Protein 1LKP (pdb70)

Sequence (190 aa):
KSLKGSRTEKNILTAFAGESQARNRYNYFGGQAKKDGFVQISDIFAETADQERREHAKRLFKFLEGGDLEIVAAFPAGIIADTHANLIASAAGEHHEYTEMYPSFARIAREEGYEEIARVFASIAVAEEFHEKRFLDFARNIKEGRVFLREQATKWRCRNCGYVHEGTGAPELCPACAHPKAHFELLGINW

GO terms:
  GO:0005506 iron ion binding (F, IDA)

Radius of gyration: 19.63 Å; Cα contacts (8 Å, |Δi|>4): 259; chains: 1; bounding box: 45×52×40 Å

Solvent-accessible surface area: 10632 Å² total; per-residue (Å²): 181,63,6,117,75,16,133,0,9,76,19,0,36,22,0,50,21,14,2,44,62,2,92,76,49,4,62,113,6,4,34,39,0,126,170,56,23,35,16,48,2,6,51,28,0,38,76,0,0,57,69,2,95,83,22,7,117,108,0,115,151,40,43,85,50,78,160,57,142,50,142,44,101,75,77,105,46,131,98,33,80,2,54,35,2,0,78,58,5,2,61,27,1,84,102,22,39,47,98,32,0,53,53,23,2,149,35,0,102,128,43,42,19,97,104,12,2,154,11,0,47,64,12,12,108,35,0,91,112,5,18,107,36,1,77,38,28,2,135,33,38,166,107,49,78,26,32,94,61,121,136,77,50,103,0,78,0,84,73,60,33,79,63,45,125,17,65,14,11,26,124,108,3,90,70,32,72,69,69,64,16,34,3,16,66,51,47,118,134,240

Foldseek 3Di:
DDCPPAVLLQLLVVLLVQLLVLLVLLQLLLVLCVVVLANVSSVLSNVVSVVSVVLNVVSVVVDDDDDDDHDDDDDPDDHDHNLVSLVVLLVSLCCQLPPRLQVSLVSCVVVPNNVVSVSSNVVNVVSNVSSVVSVVVSVCVVVVNFFFADFWAWKAQQVPGDIDTGRGQDQADPPPRHGSSRIGGDDDDD

Organism: Nitratidesulfovibrio vulgaris (strain ATCC 29579 / DSM 644 / CCUG 34227 / NCIMB 8303 / VKM B-1760 / Hildenborough) (NCBI:txid882)

B-factor: mean 17.53, std 9.2, range [5.59, 54.6]

Structure (mmCIF, N/CA/C/O backbone):
data_1LKP
#
_entry.id   1LKP
#
_cell.length_a   48.344
_cell.length_b   80.092
_cell.length_c   100.168
_cell.angle_alpha   90.00
_cell.angle_beta   90.00
_cell.angle_gamma   90.00
#
_symmetry.space_group_name_H-M   'I 2 2 2'
#
loop_
_entity.id
_entity.type
_entity.pdbx_description
1 polymer Rubrerythrin
2 non-polymer 'AZIDE ION'
3 non-polymer 'FE (II) ION'
4 water water
#
loop_
_atom_site.group_PDB
_atom_site.id
_atom_site.type_symbol
_atom_site.label_atom_id
_atom_site.label_alt_id
_atom_site.label_comp_id
_atom_site.label_asym_id
_atom_site.label_entity_id
_atom_site.label_seq_id
_atom_site.pdbx_PDB_ins_code
_atom_site.Cartn_x
_atom_site.Cartn_y
_atom_site.Cartn_z
_atom_site.occupancy
_atom_site.B_iso_or_equiv
_atom_site.auth_seq_id
_atom_site.auth_comp_id
_atom_site.auth_asym_id
_atom_site.auth_atom_id
_atom_site.pdbx_PDB_model_num
ATOM 1 N N . LYS A 1 2 ? -0.482 28.273 56.477 1.00 35.05 2 LYS A N 1
ATOM 2 C CA . LYS A 1 2 ? -0.532 29.344 55.441 1.00 34.46 2 LYS A CA 1
ATOM 3 C C . LYS A 1 2 ? 0.704 29.311 54.548 1.00 32.83 2 LYS A C 1
ATOM 4 O O . LYS A 1 2 ? 1.658 28.582 54.815 1.00 33.72 2 LYS A O 1
ATOM 10 N N . SER A 1 3 ? 0.677 30.112 53.487 1.00 31.75 3 SER A N 1
ATOM 11 C CA . SER A 1 3 ? 1.779 30.180 52.535 1.00 30.88 3 SER A CA 1
ATOM 12 C C . SER A 1 3 ? 3.078 30.704 53.141 1.00 29.30 3 SER A C 1
ATOM 13 O O . SER A 1 3 ? 3.066 31.599 53.984 1.00 29.14 3 SER A O 1
ATOM 16 N N . LEU A 1 4 ? 4.196 30.141 52.692 1.00 29.16 4 LEU A N 1
ATOM 17 C CA . LEU A 1 4 ? 5.521 30.539 53.161 1.00 28.62 4 LEU A CA 1
ATOM 18 C C . LEU A 1 4 ? 6.093 31.658 52.300 1.00 29.33 4 LEU A C 1
ATOM 19 O O . LEU A 1 4 ? 7.030 32.343 52.704 1.00 27.89 4 LEU A O 1
ATOM 24 N N . LYS A 1 5 ? 5.525 31.829 51.110 1.00 30.31 5 LYS A N 1
ATOM 25 C CA . LYS A 1 5 ? 5.972 32.841 50.156 1.00 31.98 5 LYS A CA 1
ATOM 26 C C . LYS A 1 5 ? 6.387 34.179 50.764 1.00 31.29 5 LYS A C 1
ATOM 27 O O . LYS A 1 5 ? 5.594 34.846 51.429 1.00 31.82 5 LYS A O 1
ATOM 33 N N . GLY A 1 6 ? 7.639 34.562 50.522 1.00 30.24 6 GLY A N 1
ATOM 34 C CA . GLY A 1 6 ? 8.154 35.830 51.011 1.00 27.87 6 GLY A CA 1
ATOM 35 C C . GLY A 1 6 ? 8.448 35.968 52.494 1.00 26.27 6 GLY A C 1
ATOM 36 O O . GLY A 1 6 ? 8.866 37.037 52.940 1.00 26.30 6 GLY A O 1
ATOM 37 N N . SER A 1 7 ? 8.245 34.906 53.264 1.00 24.72 7 SER A N 1
ATOM 38 C CA . SER A 1 7 ? 8.497 34.965 54.700 1.00 22.96 7 SER A CA 1
ATOM 39 C C . SER A 1 7 ? 9.971 34.731 55.006 1.00 21.91 7 SER A C 1
ATOM 40 O O . SER A 1 7 ? 10.724 34.261 54.153 1.00 21.40 7 SER A O 1
ATOM 43 N N . ARG A 1 8 ? 10.382 35.073 56.223 1.00 20.25 8 ARG A N 1
ATOM 44 C CA . ARG A 1 8 ? 11.764 34.862 56.630 1.00 19.38 8 ARG A CA 1
ATOM 45 C C . ARG A 1 8 ? 11.967 33.364 56.824 1.00 18.11 8 ARG A C 1
ATOM 46 O O . ARG A 1 8 ? 13.041 32.826 56.556 1.00 18.49 8 ARG A O 1
ATOM 54 N N . THR A 1 9 ? 10.915 32.694 57.279 1.00 16.93 9 THR A N 1
ATOM 55 C CA . THR A 1 9 ? 10.967 31.256 57.510 1.00 16.74 9 THR A CA 1
ATOM 56 C C . THR A 1 9 ? 11.270 30.490 56.227 1.00 17.17 9 THR A C 1
ATOM 57 O O . THR A 1 9 ? 12.021 29.515 56.247 1.00 15.81 9 THR A O 1
ATOM 61 N N . GLU A 1 10 ? 10.691 30.923 55.111 1.00 17.88 10 GLU A N 1
ATOM 62 C CA . GLU A 1 10 ? 10.946 30.257 53.837 1.00 18.54 10 GLU A CA 1
ATOM 63 C C . GLU A 1 10 ? 12.450 30.302 53.564 1.00 18.06 10 GLU A C 1
ATOM 64 O O . GLU A 1 10 ? 13.059 29.300 53.187 1.00 17.29 10 GLU A O 1
ATOM 70 N N . LYS A 1 11 ? 13.039 31.4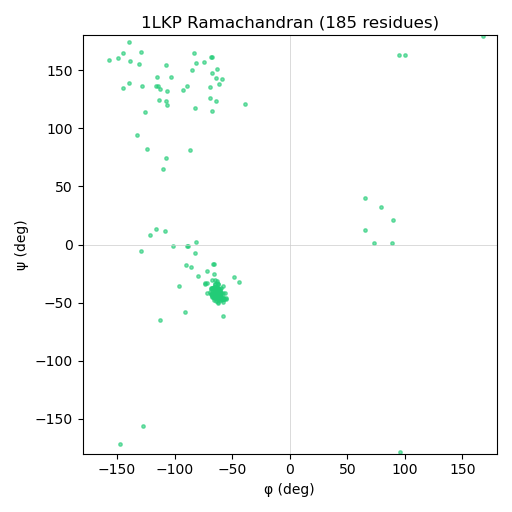76 53.765 1.00 17.49 11 LYS A N 1
ATOM 71 C CA . LYS A 1 11 ? 14.469 31.670 53.562 1.00 20.71 11 LYS A CA 1
ATOM 72 C C . LYS A 1 11 ? 15.265 30.786 54.513 1.00 16.64 11 LYS A C 1
ATOM 73 O O . LYS A 1 11 ? 16.263 30.176 54.122 1.00 17.00 11 LYS A O 1
ATOM 79 N N . ASN A 1 12 ? 14.823 30.720 55.765 1.00 14.52 12 ASN A N 1
ATOM 80 C CA . ASN A 1 12 ? 15.517 29.916 56.762 1.00 13.74 12 ASN A CA 1
ATOM 81 C C . ASN A 1 12 ? 15.457 28.430 56.441 1.00 14.62 12 ASN A C 1
ATOM 82 O O . ASN A 1 12 ? 16.425 27.702 56.663 1.00 13.41 12 ASN A O 1
ATOM 87 N N . ILE A 1 13 ? 14.323 27.974 55.918 1.00 12.55 13 ILE A N 1
ATOM 88 C CA . ILE A 1 13 ? 14.193 26.569 55.553 1.00 12.90 13 ILE A CA 1
ATOM 89 C C . ILE A 1 13 ? 15.205 26.228 54.454 1.00 13.22 13 ILE A C 1
ATOM 90 O O . ILE A 1 13 ? 15.892 25.211 54.530 1.00 13.13 13 ILE A O 1
ATOM 95 N N . LEU A 1 14 ? 15.305 27.080 53.437 1.00 13.25 14 LEU A N 1
ATOM 96 C CA . LEU A 1 14 ? 16.250 26.825 52.352 1.00 14.13 14 LEU A CA 1
ATOM 97 C C . LEU A 1 14 ? 17.683 26.898 52.875 1.00 13.50 14 LEU A C 1
ATOM 98 O O . LEU A 1 14 ? 18.545 26.124 52.456 1.00 13.62 14 LEU A O 1
ATOM 103 N N . THR A 1 15 ? 17.935 27.818 53.800 1.00 12.85 15 THR A N 1
ATOM 104 C CA . THR A 1 15 ? 19.265 27.955 54.380 1.00 12.88 15 THR A CA 1
ATOM 105 C C . THR A 1 15 ? 19.614 26.676 55.141 1.00 11.70 15 THR A C 1
ATOM 106 O O . THR A 1 15 ? 20.730 26.162 55.027 1.00 12.58 15 THR A O 1
ATOM 110 N N . ALA A 1 16 ? 18.654 26.158 55.900 1.00 10.70 16 ALA A N 1
ATOM 111 C CA . ALA A 1 16 ? 18.866 24.929 56.662 1.00 11.33 16 ALA A CA 1
ATOM 112 C C . ALA A 1 16 ? 19.097 23.766 55.701 1.00 11.04 16 ALA A C 1
ATOM 113 O O . ALA A 1 16 ? 19.970 22.928 55.926 1.00 11.71 16 ALA A O 1
ATOM 115 N N . PHE A 1 17 ? 18.313 23.723 54.627 1.00 11.37 17 PHE A N 1
ATOM 116 C CA . PHE A 1 17 ? 18.445 22.663 53.632 1.00 10.79 17 PHE A CA 1
ATOM 117 C C . PHE A 1 17 ? 19.845 22.665 53.026 1.00 12.06 17 PHE A C 1
ATOM 118 O O . PHE A 1 17 ? 20.444 21.607 52.820 1.00 11.12 17 PHE A O 1
ATOM 126 N N . ALA A 1 18 ? 20.361 23.854 52.734 1.00 11.69 18 ALA A N 1
ATOM 127 C CA . ALA A 1 18 ? 21.693 23.978 52.153 1.00 11.89 18 ALA A CA 1
ATOM 128 C C . ALA A 1 18 ? 22.754 23.466 53.125 1.00 11.77 18 ALA A C 1
ATOM 129 O O . ALA A 1 18 ? 23.687 22.768 52.724 1.00 11.58 18 ALA A O 1
ATOM 131 N N . GLY A 1 19 ? 22.602 23.819 54.400 1.00 11.30 19 GLY A N 1
ATOM 132 C CA . GLY A 1 19 ? 23.547 23.384 55.413 1.00 10.88 19 GLY A CA 1
ATOM 133 C C . GLY A 1 19 ? 23.462 21.888 55.649 1.00 9.62 19 GLY A C 1
ATOM 134 O O . GLY A 1 19 ? 24.483 21.213 55.785 1.00 9.75 19 GLY A O 1
ATOM 135 N N . GLU A 1 20 ? 22.240 21.371 55.705 1.00 8.77 20 GLU A N 1
ATOM 136 C CA . GLU A 1 20 ? 22.019 19.943 55.911 1.00 8.87 20 GLU A CA 1
ATOM 137 C C . GLU A 1 20 ? 22.665 19.161 54.774 1.00 9.66 20 GLU A C 1
ATOM 138 O O . GLU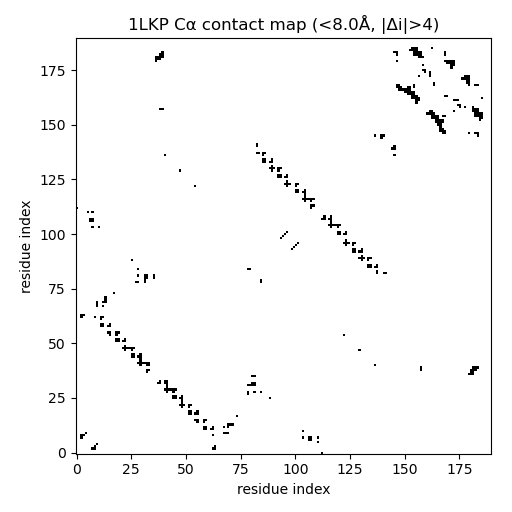 A 1 20 ? 23.306 18.132 54.999 1.00 9.31 20 GLU A O 1
ATOM 144 N N . SER A 1 21 ? 22.484 19.660 53.554 1.00 9.77 21 SER A N 1
ATOM 145 C CA . SER A 1 21 ? 23.022 19.013 52.361 1.00 8.79 21 SER A CA 1
ATOM 146 C C . SER A 1 21 ? 24.542 18.937 52.389 1.00 9.89 21 SER A C 1
ATOM 147 O O . SER A 1 21 ? 25.130 17.906 52.049 1.00 9.04 21 SER A O 1
ATOM 150 N N . GLN A 1 22 ? 25.182 20.029 52.790 1.00 9.74 22 GLN A N 1
ATOM 151 C CA . GLN A 1 22 ? 26.632 20.053 52.865 1.00 9.69 22 GLN A CA 1
ATOM 152 C C . GLN A 1 22 ? 27.130 19.142 53.986 1.00 9.99 22 GLN A C 1
ATOM 153 O O . GLN A 1 22 ? 28.147 18.466 53.836 1.00 9.00 22 GLN A O 1
ATOM 159 N N . ALA A 1 23 ? 26.406 19.116 55.100 1.00 9.13 23 ALA A N 1
ATOM 160 C CA . ALA A 1 23 ? 26.780 18.266 56.227 1.00 9.00 23 ALA A CA 1
ATOM 161 C C . ALA A 1 23 ? 26.765 16.799 55.803 1.00 9.80 23 ALA A C 1
ATOM 162 O O . ALA A 1 23 ? 27.633 16.022 56.201 1.00 9.85 23 ALA A O 1
ATOM 164 N N . ARG A 1 24 ? 25.779 16.419 54.995 1.00 8.32 24 ARG A N 1
ATOM 165 C CA . ARG A 1 24 ? 25.689 15.040 54.530 1.00 8.05 24 ARG A CA 1
ATOM 166 C C . ARG A 1 24 ? 26.968 14.650 53.786 1.00 9.26 24 ARG A C 1
ATOM 167 O O . ARG A 1 24 ? 27.563 13.606 54.059 1.00 8.95 24 ARG A O 1
ATOM 175 N N . ASN A 1 25 ? 27.393 15.495 52.850 1.00 8.53 25 ASN A N 1
ATOM 176 C CA . ASN A 1 25 ? 28.607 15.220 52.084 1.00 9.50 25 ASN A CA 1
ATOM 177 C C . ASN A 1 25 ? 29.832 15.164 52.994 1.00 9.11 25 ASN A C 1
ATOM 178 O O . ASN A 1 25 ? 30.604 14.206 52.940 1.00 9.63 25 ASN A O 1
ATOM 183 N N . ARG A 1 26 ? 30.007 16.178 53.837 1.00 9.65 26 ARG A N 1
ATOM 184 C CA . ARG A 1 26 ? 31.161 16.206 54.730 1.00 9.18 26 ARG A CA 1
ATOM 185 C C . ARG A 1 26 ? 31.248 14.947 55.582 1.00 9.39 26 ARG A C 1
ATOM 186 O O . ARG A 1 26 ? 32.315 14.343 55.703 1.00 9.05 26 ARG A O 1
ATOM 194 N N . TYR A 1 27 ? 30.126 14.540 56.167 1.00 7.93 27 TYR A N 1
ATOM 195 C CA . TYR A 1 27 ? 30.133 13.358 57.017 1.00 8.46 27 TYR A CA 1
ATOM 196 C C . TYR A 1 27 ? 30.462 12.081 56.253 1.00 9.62 27 TYR A C 1
ATOM 197 O O . TYR A 1 27 ? 31.105 11.182 56.795 1.00 10.37 27 TYR A O 1
ATOM 206 N N . ASN A 1 28 ? 30.033 11.985 54.998 1.00 9.22 28 ASN A N 1
ATOM 207 C CA . ASN A 1 28 ? 30.360 10.793 54.228 1.00 8.51 28 ASN A CA 1
ATOM 208 C C . ASN A 1 28 ? 31.868 10.780 53.957 1.00 9.87 28 ASN A C 1
ATOM 209 O O . ASN A 1 28 ? 32.501 9.723 54.000 1.00 8.88 28 ASN A O 1
ATOM 214 N N . TYR A 1 29 ? 32.452 11.951 53.701 1.00 10.83 29 TYR A N 1
ATOM 215 C CA . TYR A 1 29 ? 33.891 12.014 53.445 1.00 10.30 29 TYR A CA 1
ATOM 216 C C . TYR A 1 29 ? 34.654 11.656 54.717 1.00 11.51 29 TYR A C 1
ATOM 217 O O . TYR A 1 29 ? 35.640 10.917 54.669 1.00 11.12 29 TYR A O 1
ATOM 226 N N . PHE A 1 30 ? 34.202 12.190 55.850 1.00 9.34 30 PHE A N 1
ATOM 227 C CA . PHE A 1 30 ? 34.853 11.906 57.126 1.00 9.11 30 PHE A CA 1
ATOM 228 C C . PHE A 1 30 ? 34.729 10.422 57.433 1.00 9.15 30 PHE A C 1
ATOM 229 O O . PHE A 1 30 ? 35.615 9.830 58.047 1.00 10.51 30 PHE A O 1
ATOM 237 N N . GLY A 1 31 ? 33.620 9.826 57.000 1.00 9.19 31 GLY A N 1
ATOM 238 C CA . GLY A 1 31 ? 33.415 8.406 57.218 1.00 9.66 31 GLY A CA 1
ATOM 239 C C . GLY A 1 31 ? 34.476 7.621 56.467 1.00 10.13 31 GLY A C 1
ATOM 240 O O . GLY A 1 31 ? 35.050 6.664 56.991 1.00 9.55 31 GLY A O 1
ATOM 241 N N . GLY A 1 32 ? 34.740 8.026 55.231 1.00 10.40 32 GLY A N 1
ATOM 242 C CA . GLY A 1 32 ? 35.751 7.341 54.446 1.00 11.33 32 GLY A CA 1
ATOM 243 C C . GLY A 1 32 ? 37.119 7.493 55.085 1.00 11.38 32 GLY A C 1
ATOM 244 O O . GLY A 1 32 ? 37.924 6.558 55.098 1.00 11.93 32 GLY A O 1
ATOM 245 N N . GLN A 1 33 ? 37.385 8.678 55.625 1.00 10.90 33 GLN A N 1
ATOM 246 C CA . GLN A 1 33 ? 38.667 8.939 56.270 1.00 10.93 33 GLN A CA 1
ATOM 247 C C . GLN A 1 33 ? 38.804 8.108 57.543 1.00 11.40 33 GLN A C 1
ATOM 248 O O . GLN A 1 33 ? 39.889 7.625 57.863 1.00 11.47 33 GLN A O 1
ATOM 254 N N . ALA A 1 34 ? 37.702 7.944 58.267 1.00 9.47 34 ALA A N 1
ATOM 255 C CA . ALA A 1 34 ? 37.717 7.158 59.497 1.00 10.02 34 ALA A CA 1
ATOM 256 C C . ALA A 1 34 ? 38.080 5.709 59.173 1.00 11.98 34 ALA A C 1
ATOM 257 O O . ALA A 1 34 ? 38.787 5.047 59.935 1.00 11.70 34 ALA A O 1
ATOM 259 N N . LYS A 1 35 ? 37.591 5.217 58.040 1.00 12.41 35 LYS A N 1
ATOM 260 C CA . LYS A 1 35 ? 37.889 3.849 57.633 1.00 14.74 35 LYS A CA 1
ATOM 261 C C . LYS A 1 35 ? 39.387 3.741 57.351 1.00 14.97 35 LYS A C 1
ATOM 262 O O . LYS A 1 35 ? 40.037 2.771 57.746 1.00 14.77 35 LYS A O 1
ATOM 268 N N . LYS A 1 36 ? 39.937 4.750 56.685 1.00 14.46 36 LYS A N 1
ATOM 269 C CA . LYS A 1 36 ? 41.362 4.756 56.377 1.00 16.41 36 LYS A CA 1
ATOM 270 C C . LYS A 1 36 ? 42.192 4.823 57.658 1.00 16.64 36 LYS A C 1
ATOM 271 O O . LYS A 1 36 ? 43.283 4.250 57.727 1.00 17.82 36 LYS A O 1
ATOM 277 N N . ASP A 1 37 ? 41.676 5.524 58.669 1.00 14.32 37 ASP A N 1
ATOM 278 C CA . ASP A 1 37 ? 42.384 5.658 59.942 1.00 14.12 37 ASP A CA 1
ATOM 279 C C . ASP A 1 37 ? 42.205 4.450 60.861 1.00 12.78 37 ASP A C 1
ATOM 280 O O . ASP A 1 37 ? 42.703 4.442 61.990 1.00 14.58 37 ASP A O 1
ATOM 285 N N . GLY A 1 38 ? 41.485 3.437 60.388 1.00 11.57 38 GLY A N 1
ATOM 286 C CA . GLY A 1 38 ? 41.290 2.237 61.188 1.00 11.29 38 GLY A CA 1
ATOM 287 C C . GLY A 1 38 ? 40.238 2.305 62.282 1.00 10.72 38 GLY A C 1
ATOM 288 O O . GLY A 1 38 ? 40.375 1.655 63.319 1.00 12.29 38 GLY A O 1
ATOM 289 N N . PHE A 1 39 ? 39.187 3.084 62.055 1.00 9.92 39 PHE A N 1
ATOM 290 C CA . PHE A 1 39 ? 38.102 3.227 63.025 1.00 9.54 39 PHE A CA 1
ATOM 291 C C . PHE A 1 39 ? 36.782 2.870 62.340 1.00 10.79 39 PHE A C 1
ATOM 292 O O . PHE A 1 39 ? 36.047 3.757 61.907 1.00 10.14 39 PHE A O 1
ATOM 300 N N . VAL A 1 40 ? 36.470 1.579 62.256 1.00 10.39 40 VAL A N 1
ATOM 301 C CA . VAL A 1 40 ? 35.247 1.149 61.582 1.00 10.13 40 VAL A CA 1
ATOM 302 C C . VAL A 1 40 ? 33.950 1.599 62.251 1.00 9.90 40 VAL A C 1
ATOM 303 O O . VAL A 1 40 ? 33.043 2.084 61.569 1.00 9.91 40 VAL A O 1
ATOM 307 N N . GLN A 1 41 ? 33.842 1.449 63.569 1.00 8.93 41 GLN A N 1
ATOM 308 C CA . GLN A 1 41 ? 32.615 1.878 64.236 1.00 9.80 41 GLN A CA 1
ATOM 309 C C . GLN A 1 41 ? 32.381 3.359 63.974 1.00 9.76 41 GLN A C 1
ATOM 310 O O . GLN A 1 41 ? 31.267 3.774 63.653 1.00 9.34 41 GLN A O 1
ATOM 316 N N . ILE A 1 42 ? 33.439 4.153 64.111 1.00 9.66 42 ILE A N 1
ATOM 317 C CA . ILE A 1 42 ? 33.339 5.589 63.889 1.00 9.92 42 ILE A CA 1
ATOM 318 C C . ILE A 1 42 ? 32.989 5.884 62.433 1.00 10.41 42 ILE A C 1
ATOM 319 O O . ILE A 1 42 ? 32.212 6.794 62.148 1.00 10.38 42 ILE A O 1
ATOM 324 N N . SER A 1 43 ? 33.551 5.108 61.511 1.00 10.41 43 SER A N 1
ATOM 325 C CA . SER A 1 43 ? 33.257 5.297 60.092 1.00 10.84 43 SER A CA 1
ATOM 326 C C . SER A 1 43 ? 31.767 5.071 59.836 1.00 9.70 43 SER A C 1
ATOM 327 O O . SER A 1 43 ? 31.119 5.849 59.132 1.00 9.80 43 SER A O 1
ATOM 330 N N . ASP A 1 44 ? 31.222 4.002 60.405 1.00 10.19 44 ASP A N 1
ATOM 331 C CA . ASP A 1 44 ? 29.811 3.705 60.209 1.00 10.06 44 ASP A CA 1
ATOM 332 C C . ASP A 1 44 ? 28.926 4.750 60.881 1.00 10.93 44 ASP A C 1
ATOM 333 O O . ASP A 1 44 ? 27.820 5.025 60.410 1.00 10.06 44 ASP A O 1
ATOM 338 N N . ILE A 1 45 ? 29.414 5.338 61.973 1.00 9.54 45 ILE A N 1
ATOM 339 C CA . ILE A 1 45 ? 28.662 6.378 62.674 1.00 11.22 45 ILE A CA 1
ATOM 340 C C . ILE A 1 45 ? 28.580 7.625 61.793 1.00 9.99 45 ILE A C 1
ATOM 341 O O . ILE A 1 45 ? 27.528 8.260 61.704 1.00 9.60 45 ILE A O 1
ATOM 346 N N . PHE A 1 46 ? 29.686 7.976 61.138 1.00 9.60 46 PHE A N 1
ATOM 347 C CA . PHE A 1 46 ? 29.687 9.137 60.252 1.00 7.65 46 PHE A CA 1
ATOM 348 C C . PHE A 1 46 ? 28.702 8.905 59.120 1.00 9.59 46 PHE A C 1
ATOM 349 O O . PHE A 1 46 ? 27.949 9.808 58.747 1.00 10.47 46 PHE A O 1
ATOM 357 N N . ALA A 1 47 ? 28.721 7.693 58.567 1.00 8.00 47 ALA A N 1
ATOM 358 C CA . ALA A 1 47 ? 27.829 7.344 57.469 1.00 8.29 47 ALA A CA 1
ATOM 359 C C . ALA A 1 47 ? 26.373 7.407 57.909 1.00 9.12 47 ALA A C 1
ATOM 360 O O . ALA A 1 47 ? 25.527 7.934 57.184 1.00 8.84 47 ALA A O 1
ATOM 362 N N . GLU A 1 48 ? 26.076 6.881 59.095 1.00 8.36 48 GLU A N 1
ATOM 363 C CA . GLU A 1 48 ? 24.705 6.908 59.587 1.00 9.44 48 GLU A CA 1
ATOM 364 C C . GLU A 1 48 ? 24.275 8.347 59.825 1.00 8.62 48 GLU A C 1
ATOM 365 O O . GLU A 1 48 ? 23.154 8.729 59.500 1.00 8.58 48 GLU A O 1
ATOM 371 N N . THR A 1 49 ? 25.166 9.148 60.397 1.00 8.09 49 THR A N 1
ATOM 372 C CA . THR A 1 49 ? 24.833 10.539 60.661 1.00 8.48 49 THR A CA 1
ATOM 373 C C . THR A 1 49 ? 24.530 11.249 59.345 1.00 8.71 49 THR A C 1
ATOM 374 O O . THR A 1 49 ? 23.593 12.038 59.265 1.00 8.73 49 THR A O 1
ATOM 378 N N . ALA A 1 50 ? 25.315 10.951 58.312 1.00 7.74 50 ALA A N 1
ATOM 379 C CA . ALA A 1 50 ? 25.113 11.553 56.996 1.00 8.45 50 ALA A CA 1
ATOM 380 C C . ALA A 1 50 ? 23.710 11.206 56.495 1.00 7.44 50 ALA A C 1
ATOM 381 O O . ALA A 1 50 ? 22.990 12.066 55.991 1.00 6.80 50 ALA A O 1
ATOM 383 N N . ASP A 1 51 ? 23.324 9.942 56.641 1.00 8.46 51 ASP A N 1
ATOM 384 C CA . ASP A 1 51 ? 22.002 9.506 56.207 1.00 8.46 51 ASP A CA 1
ATOM 385 C C . ASP A 1 51 ? 20.901 10.224 56.975 1.00 8.74 51 ASP A C 1
ATOM 386 O O . ASP A 1 51 ? 19.837 10.504 56.428 1.00 10.47 51 ASP A O 1
ATOM 391 N N . GLN A 1 52 ? 21.150 10.519 58.246 1.00 8.33 52 GLN A N 1
ATOM 392 C CA . GLN A 1 52 ? 20.144 11.202 59.040 1.00 8.69 52 GLN A CA 1
ATOM 393 C C . GLN A 1 52 ? 20.050 12.668 58.631 1.00 9.69 52 GLN A C 1
ATOM 394 O O . GLN A 1 52 ? 18.961 13.239 58.652 1.00 9.08 52 GLN A O 1
ATOM 400 N N . GLU A 1 53 ? 21.173 13.272 58.233 1.00 9.34 53 GLU A N 1
ATOM 401 C CA . GLU A 1 53 ? 21.135 14.666 57.780 1.00 9.24 53 GLU A CA 1
ATOM 402 C C . GLU A 1 53 ? 20.336 14.685 56.473 1.00 7.90 53 GLU A C 1
ATOM 403 O O . GLU A 1 53 ? 19.647 15.657 56.171 1.00 8.29 53 GLU A O 1
ATOM 409 N N A ARG A 1 54 ? 20.434 13.609 55.696 0.60 8.14 54 ARG A N 1
ATOM 410 N N B ARG A 1 54 ? 20.435 13.602 55.704 0.40 8.37 54 ARG A N 1
ATOM 411 C CA A ARG A 1 54 ? 19.694 13.520 54.443 0.60 8.31 54 ARG A CA 1
ATOM 412 C CA B ARG A 1 54 ? 19.702 13.485 54.447 0.40 8.50 54 ARG A CA 1
ATOM 413 C C A ARG A 1 54 ? 18.206 13.598 54.765 0.60 8.89 54 ARG A C 1
ATOM 414 C C B ARG A 1 54 ? 18.209 13.558 54.746 0.40 8.81 54 ARG A C 1
ATOM 415 O O A ARG A 1 54 ? 17.432 14.215 54.034 0.60 8.28 54 ARG A O 1
ATOM 416 O O B ARG A 1 54 ? 17.436 14.133 53.980 0.40 8.08 54 ARG A O 1
ATOM 431 N N . GLU A 1 55 ? 17.815 12.975 55.873 1.00 8.99 55 GLU A N 1
ATOM 432 C CA . GLU A 1 55 ? 16.416 12.965 56.286 1.00 8.74 55 GLU A CA 1
ATOM 433 C C . GLU A 1 55 ? 15.956 14.307 56.863 1.00 8.62 55 GLU A C 1
ATOM 434 O O . GLU A 1 55 ? 14.801 14.687 56.695 1.00 9.61 55 GLU A O 1
ATOM 440 N N . HIS A 1 56 ? 16.843 15.023 57.548 1.00 8.40 56 HIS A N 1
ATOM 441 C CA . HIS A 1 56 ? 16.473 16.343 58.064 1.00 7.83 56 HIS A CA 1
ATOM 442 C C . HIS A 1 56 ? 16.213 17.214 56.833 1.00 8.19 56 HIS A C 1
ATOM 443 O O . HIS A 1 56 ? 15.231 17.952 56.767 1.00 9.02 56 HIS A O 1
ATOM 450 N N . ALA A 1 57 ? 17.119 17.119 55.862 1.00 8.16 57 ALA A N 1
ATOM 451 C CA . ALA A 1 57 ? 17.016 17.895 54.635 1.00 8.73 57 ALA A CA 1
ATOM 452 C C . ALA A 1 57 ? 15.737 17.579 53.874 1.00 8.67 57 ALA A C 1
ATOM 453 O O . ALA A 1 57 ? 15.090 18.477 53.344 1.00 10.15 57 ALA A O 1
ATOM 455 N N . LYS A 1 58 ? 15.367 16.303 53.822 1.00 9.41 58 LYS A N 1
ATOM 456 C CA . LYS A 1 58 ? 14.158 15.909 53.105 1.00 9.90 58 LYS A CA 1
ATOM 457 C C . LYS A 1 58 ? 12.909 16.520 53.730 1.00 10.30 58 LYS A C 1
ATOM 458 O O . LYS A 1 58 ? 12.026 16.997 53.016 1.00 10.24 58 LYS A O 1
ATOM 464 N N . ARG A 1 59 ? 12.835 16.497 55.058 1.00 10.18 59 ARG A N 1
ATOM 465 C CA . ARG A 1 59 ? 11.686 17.062 55.759 1.00 10.28 59 ARG A CA 1
ATOM 466 C C . ARG A 1 59 ? 11.586 18.549 55.440 1.00 11.04 59 ARG A C 1
ATOM 467 O O . ARG A 1 59 ? 10.507 19.061 55.152 1.00 11.40 59 ARG A O 1
ATOM 475 N N . LEU A 1 60 ? 12.723 19.237 55.487 1.00 10.55 60 LEU A N 1
ATOM 476 C CA . LEU A 1 60 ? 12.762 20.666 55.205 1.00 11.01 60 LEU A CA 1
ATOM 477 C C . LEU A 1 60 ? 12.398 20.948 53.756 1.00 12.35 60 LEU A C 1
ATOM 478 O O . LEU A 1 60 ? 11.600 21.840 53.464 1.00 12.93 60 LEU A O 1
ATOM 483 N N . PHE A 1 61 ? 12.983 20.175 52.850 1.00 12.14 61 PHE A N 1
ATOM 484 C CA . PHE A 1 61 ? 12.743 20.339 51.424 1.00 12.76 61 PHE A CA 1
ATOM 485 C C . PHE A 1 61 ? 11.256 20.244 51.086 1.00 14.07 61 PHE A C 1
ATOM 486 O O . PHE A 1 61 ? 10.747 21.020 50.278 1.00 13.45 61 PHE A O 1
ATOM 494 N N . LYS A 1 62 ? 10.565 19.301 51.718 1.00 13.73 62 LYS A N 1
ATOM 495 C CA . LYS A 1 62 ? 9.146 19.092 51.461 1.00 14.29 62 LYS A CA 1
ATOM 496 C C . LYS A 1 62 ? 8.221 20.240 51.869 1.00 16.28 62 LYS A C 1
ATOM 497 O O . LYS A 1 62 ? 7.079 20.302 51.411 1.00 16.75 62 LYS A O 1
ATOM 503 N N . PHE A 1 63 ? 8.705 21.148 52.714 1.00 15.57 63 PHE A N 1
ATOM 504 C CA . PHE A 1 63 ? 7.897 22.294 53.135 1.00 17.36 63 PHE A CA 1
ATOM 505 C C . PHE A 1 63 ? 7.887 23.385 52.070 1.00 18.12 63 PHE A C 1
ATOM 506 O O . PHE A 1 63 ? 6.937 24.163 51.974 1.00 18.16 63 PHE A O 1
ATOM 514 N N . LEU A 1 64 ? 8.947 23.441 51.272 1.00 18.12 64 LEU A N 1
ATOM 515 C CA . LEU A 1 64 ? 9.069 24.462 50.238 1.00 19.82 64 LEU A CA 1
ATOM 516 C C . LEU A 1 64 ? 7.989 24.381 49.166 1.00 22.02 64 LEU A C 1
ATOM 517 O O . LEU A 1 64 ? 7.473 23.305 48.863 1.00 21.02 64 LEU A O 1
ATOM 522 N N . GLU A 1 65 ? 7.662 25.533 48.586 1.00 23.79 65 GLU A N 1
ATOM 523 C CA . GLU A 1 65 ? 6.599 25.613 47.594 1.00 27.74 65 GLU A CA 1
ATOM 524 C C . GLU A 1 65 ? 7.029 25.840 46.147 1.00 28.69 65 GLU A C 1
ATOM 525 O O . GLU A 1 65 ? 6.192 26.130 45.292 1.00 29.63 65 GLU A O 1
ATOM 531 N N . GLY A 1 66 ? 8.323 25.717 45.868 1.00 29.03 66 GLY A N 1
ATOM 532 C CA . GLY A 1 66 ? 8.795 25.894 44.505 1.00 31.02 66 GLY A CA 1
ATOM 533 C C . GLY A 1 66 ? 9.412 27.240 44.179 1.00 32.02 66 GLY A C 1
ATOM 534 O O . GLY A 1 66 ? 9.226 28.217 44.905 1.00 32.79 66 GLY A O 1
ATOM 535 N N . GLY A 1 67 ? 10.149 27.282 43.073 1.00 32.49 67 GLY A N 1
ATOM 536 C CA . GLY A 1 67 ? 10.797 28.509 42.646 1.00 33.10 67 GLY A CA 1
ATOM 537 C C . GLY A 1 67 ? 12.234 28.599 43.123 1.00 33.42 67 GLY A C 1
ATOM 538 O O . GLY A 1 67 ? 12.642 27.865 44.024 1.00 33.02 67 GLY A O 1
ATOM 539 N N . ASP A 1 68 ? 13.010 29.489 42.511 1.00 33.41 68 ASP A N 1
ATOM 540 C CA . ASP A 1 68 ? 14.402 29.677 42.901 1.00 34.24 68 ASP A CA 1
ATOM 541 C C . ASP A 1 68 ? 14.480 30.790 43.933 1.00 33.29 68 ASP A C 1
ATOM 542 O O . ASP A 1 68 ? 13.885 31.854 43.759 1.00 34.18 68 ASP A O 1
ATOM 547 N N . LEU A 1 69 ? 15.217 30.539 45.009 1.00 31.12 69 LEU A N 1
ATOM 548 C CA . LEU A 1 69 ? 15.342 31.514 46.081 1.00 30.79 69 LEU A CA 1
ATOM 549 C C . LEU A 1 69 ? 16.801 31.782 46.438 1.00 29.74 69 LEU A C 1
ATOM 550 O O . LEU A 1 69 ? 17.606 30.856 46.546 1.00 28.94 69 LEU A O 1
ATOM 555 N N . GLU A 1 70 ? 17.134 33.055 46.620 1.00 29.13 70 GLU A N 1
ATOM 556 C CA . GLU A 1 70 ? 18.494 33.439 46.968 1.00 29.58 70 GLU A CA 1
ATOM 557 C C . GLU A 1 70 ? 18.679 33.452 48.478 1.00 29.39 70 GLU A C 1
ATOM 558 O O . GLU A 1 70 ? 17.823 33.945 49.215 1.00 29.73 70 GLU A O 1
ATOM 564 N N . ILE A 1 71 ? 19.799 32.904 48.935 1.00 28.91 71 ILE A N 1
ATOM 565 C CA . ILE A 1 71 ? 20.100 32.879 50.357 1.00 29.36 71 ILE A CA 1
ATOM 566 C C . ILE A 1 71 ? 21.516 33.387 50.591 1.00 29.74 71 ILE A C 1
ATOM 567 O O . ILE A 1 71 ? 22.365 33.329 49.698 1.00 29.17 71 ILE A O 1
ATOM 572 N N . VAL A 1 72 ? 21.755 33.900 51.792 1.00 29.19 72 VAL A N 1
ATOM 573 C CA . VAL A 1 72 ? 23.067 34.406 52.172 1.00 30.47 72 VAL A CA 1
ATOM 574 C C . VAL A 1 72 ? 23.458 33.679 53.448 1.00 29.98 72 VAL A C 1
ATOM 575 O O . VAL A 1 72 ? 22.815 33.843 54.484 1.00 30.22 72 VAL A O 1
ATOM 579 N N . ALA A 1 73 ? 24.503 32.863 53.370 1.00 28.69 73 ALA A N 1
ATOM 580 C CA . ALA A 1 73 ? 24.945 32.113 54.536 1.00 27.87 73 ALA A CA 1
ATOM 581 C C . ALA A 1 73 ? 26.408 31.710 54.432 1.00 26.98 73 ALA A C 1
ATOM 582 O O . ALA A 1 73 ? 26.976 31.658 53.341 1.00 25.78 73 ALA A O 1
ATOM 584 N N . ALA A 1 74 ? 27.011 31.429 55.582 1.00 25.96 74 ALA A N 1
ATOM 585 C CA . ALA A 1 74 ? 28.406 31.016 55.641 1.00 24.25 74 ALA A CA 1
ATOM 586 C C . ALA A 1 74 ? 28.468 29.510 55.865 1.00 23.33 74 ALA A C 1
ATOM 587 O O . ALA A 1 74 ? 27.635 28.943 56.575 1.00 22.78 74 ALA A O 1
ATOM 589 N N . PHE A 1 75 ? 29.456 28.865 55.253 1.00 21.49 75 PHE A N 1
ATOM 590 C CA . PHE A 1 75 ? 29.621 27.422 55.381 1.00 21.70 75 PHE A CA 1
ATOM 591 C C . PHE A 1 75 ? 31.093 27.069 55.531 1.00 22.23 75 PHE A C 1
ATOM 592 O O . PHE A 1 75 ? 31.972 27.840 55.140 1.00 23.28 75 PHE A O 1
ATOM 600 N N . PRO A 1 76 ? 31.383 25.893 56.106 1.00 22.49 76 PRO A N 1
ATOM 601 C CA . PRO A 1 76 ? 32.772 25.467 56.288 1.00 22.82 76 PRO A CA 1
ATOM 602 C C . PRO A 1 76 ? 33.429 25.198 54.935 1.00 21.77 76 PRO A C 1
ATOM 603 O O . PRO A 1 76 ? 33.018 24.293 54.210 1.00 22.63 76 PRO A O 1
ATOM 607 N N . ALA A 1 77 ? 34.436 25.992 54.587 1.00 21.59 77 ALA A N 1
ATOM 608 C CA . ALA A 1 77 ? 35.140 25.802 53.323 1.00 20.69 77 ALA A CA 1
ATOM 609 C C . ALA A 1 77 ? 36.239 24.779 53.593 1.00 21.64 77 ALA A C 1
ATOM 610 O O . ALA A 1 77 ? 37.397 25.135 53.803 1.00 19.93 77 ALA A O 1
ATOM 612 N N . GLY A 1 78 ? 35.862 23.503 53.586 1.00 21.10 78 GLY A N 1
ATOM 613 C CA . GLY A 1 78 ? 36.815 22.447 53.879 1.00 20.39 78 GLY A CA 1
ATOM 614 C C . GLY A 1 78 ? 36.663 22.135 55.357 1.00 20.44 78 GLY A C 1
ATOM 615 O O . GLY A 1 78 ? 35.815 22.743 56.013 1.00 20.77 78 GLY A O 1
ATOM 616 N N . ILE A 1 79 ? 37.448 21.208 55.903 1.00 20.46 79 ILE A N 1
ATOM 617 C CA . ILE A 1 79 ? 38.459 20.452 55.171 1.00 19.74 79 ILE A CA 1
ATOM 618 C C . ILE A 1 79 ? 38.400 19.013 55.673 1.00 19.86 79 ILE A C 1
ATOM 619 O O . ILE A 1 79 ? 37.671 18.708 56.617 1.00 18.70 79 ILE A O 1
ATOM 624 N N . ILE A 1 80 ? 39.163 18.130 55.038 1.00 18.60 80 ILE A N 1
ATOM 625 C CA . ILE A 1 80 ? 39.227 16.739 55.464 1.00 17.88 80 ILE A CA 1
ATOM 626 C C . ILE A 1 80 ? 40.585 16.564 56.135 1.00 19.09 80 ILE A C 1
ATOM 627 O O . ILE A 1 80 ? 41.624 16.788 55.512 1.00 18.81 80 ILE A O 1
ATOM 632 N N . ALA A 1 81 ? 40.576 16.187 57.408 1.00 18.40 81 ALA A N 1
ATOM 633 C CA . ALA A 1 81 ? 41.814 15.986 58.153 1.00 18.04 81 ALA A CA 1
ATOM 634 C C . ALA A 1 81 ? 41.786 14.608 58.800 1.00 17.61 81 ALA A C 1
ATOM 635 O O . ALA A 1 81 ? 41.089 13.714 58.325 1.00 17.74 81 ALA A O 1
ATOM 637 N N . ASP A 1 82 ? 42.550 14.432 59.873 1.00 16.54 82 ASP A N 1
ATOM 638 C CA . ASP A 1 82 ? 42.570 13.158 60.585 1.00 16.01 82 ASP A CA 1
ATOM 639 C C . ASP A 1 82 ? 41.207 12.985 61.249 1.00 13.78 82 ASP A C 1
ATOM 640 O O . ASP A 1 82 ? 40.475 13.956 61.437 1.00 14.68 82 ASP A O 1
ATOM 645 N N . THR A 1 83 ? 40.872 11.754 61.616 1.00 12.49 83 THR A N 1
ATOM 646 C CA . THR A 1 83 ? 39.574 11.479 62.223 1.00 12.43 83 THR A CA 1
ATOM 647 C C . THR A 1 83 ? 39.281 12.254 63.505 1.00 13.02 83 THR A C 1
ATOM 648 O O . THR A 1 83 ? 38.167 12.741 63.686 1.00 12.33 83 THR A O 1
ATOM 652 N N . HIS A 1 84 ? 40.256 12.384 64.399 1.00 12.27 84 HIS A N 1
ATOM 653 C CA . HIS A 1 84 ? 39.999 13.141 65.619 1.00 13.13 84 HIS A CA 1
ATOM 654 C C . HIS A 1 84 ? 39.589 14.571 65.256 1.00 12.70 84 HIS A C 1
ATOM 655 O O . HIS A 1 84 ? 38.599 15.095 65.771 1.00 12.26 84 HIS A O 1
ATOM 662 N N . ALA A 1 85 ? 40.348 15.199 64.362 1.00 12.71 85 ALA A N 1
ATOM 663 C CA . ALA A 1 85 ? 40.048 16.563 63.941 1.00 12.32 85 ALA A CA 1
ATOM 664 C C . ALA A 1 85 ? 38.679 16.658 63.268 1.00 11.74 85 ALA A C 1
ATOM 665 O O . ALA A 1 85 ? 37.940 17.621 63.483 1.00 11.56 85 ALA A O 1
ATOM 667 N N . ASN A 1 86 ? 38.342 15.662 62.453 1.00 10.82 86 ASN A N 1
ATOM 668 C CA . ASN A 1 86 ? 37.057 15.668 61.762 1.00 10.99 86 ASN A CA 1
ATOM 669 C C . ASN A 1 86 ? 35.908 15.547 62.751 1.00 10.19 86 ASN A C 1
ATOM 670 O O . ASN A 1 86 ? 34.854 16.159 62.566 1.00 11.56 86 ASN A O 1
ATOM 675 N N . LEU A 1 87 ? 36.109 14.754 63.800 1.00 10.52 87 LEU A N 1
ATOM 676 C CA . LEU A 1 87 ? 35.083 14.582 64.821 1.00 9.89 87 LEU A CA 1
ATOM 677 C C . LEU A 1 87 ? 34.871 15.899 65.557 1.00 11.27 87 LEU A C 1
ATOM 678 O O . LEU A 1 87 ? 33.738 16.287 65.844 1.00 10.35 87 LEU A O 1
ATOM 683 N N . ILE A 1 88 ? 35.968 16.585 65.862 1.00 11.23 88 ILE A N 1
ATOM 684 C CA . ILE A 1 88 ? 35.889 17.865 66.552 1.00 12.02 88 ILE A CA 1
ATOM 685 C C . ILE A 1 88 ? 35.174 18.907 65.692 1.00 11.01 88 ILE A C 1
ATOM 686 O O . ILE A 1 88 ? 34.327 19.650 66.189 1.00 10.91 88 ILE A O 1
ATOM 691 N N . ALA A 1 89 ? 35.510 18.956 64.405 1.00 10.62 89 ALA A N 1
ATOM 692 C CA . ALA A 1 89 ? 34.891 19.921 63.498 1.00 10.73 89 ALA A CA 1
ATOM 693 C C . ALA A 1 89 ? 33.405 19.625 63.340 1.00 11.24 89 ALA A C 1
ATOM 694 O O . ALA A 1 89 ? 32.577 20.537 63.338 1.00 10.70 89 ALA A O 1
ATOM 696 N N . SER A 1 90 ? 33.071 18.344 63.214 1.00 11.36 90 SER A N 1
ATOM 697 C CA . SER A 1 90 ? 31.677 17.940 63.057 1.00 10.43 90 SER A CA 1
ATOM 698 C C . SER A 1 90 ? 30.877 18.318 64.295 1.00 10.60 90 SER A C 1
ATOM 699 O O . SER A 1 90 ? 29.765 18.839 64.190 1.00 10.48 90 SER A O 1
ATOM 702 N N . ALA A 1 91 ? 31.447 18.067 65.470 1.00 10.95 91 ALA A N 1
ATOM 703 C CA . ALA A 1 91 ? 30.775 18.404 66.719 1.00 10.93 91 ALA A CA 1
ATOM 704 C C . ALA A 1 91 ? 30.513 19.909 66.802 1.00 11.36 91 ALA A C 1
ATOM 705 O O . ALA A 1 91 ? 29.470 20.335 67.289 1.00 12.16 91 ALA A O 1
ATOM 707 N N . ALA A 1 92 ? 31.461 20.713 66.325 1.00 11.52 92 ALA A N 1
ATOM 708 C CA . ALA A 1 92 ? 31.299 22.162 66.356 1.00 10.80 92 ALA A CA 1
ATOM 709 C C . ALA A 1 92 ? 30.150 22.574 65.439 1.00 11.57 92 ALA A C 1
ATOM 710 O O . ALA A 1 92 ? 29.398 23.503 65.747 1.00 12.45 92 ALA A O 1
ATOM 712 N N . GLY A 1 93 ? 30.016 21.873 64.318 1.00 10.73 93 GLY A N 1
ATOM 713 C CA . GLY A 1 93 ? 28.951 22.164 63.376 1.00 11.35 93 GLY A CA 1
ATOM 714 C C . GLY A 1 93 ? 27.607 21.836 63.996 1.00 11.16 93 GLY A C 1
ATOM 715 O O . GLY A 1 93 ? 26.658 22.615 63.895 1.00 12.51 93 GLY A O 1
ATOM 716 N N . GLU A 1 94 ? 27.527 20.670 64.632 1.00 10.56 94 GLU A N 1
ATOM 717 C CA . GLU A 1 94 ? 26.304 20.247 65.298 1.00 10.83 94 GLU A CA 1
ATOM 718 C C . GLU A 1 94 ? 25.959 21.278 66.369 1.00 11.53 94 GLU A C 1
ATOM 719 O O . GLU A 1 94 ? 24.811 21.705 66.488 1.00 12.92 94 GLU A O 1
ATOM 725 N N . HIS A 1 95 ? 26.965 21.680 67.141 1.00 11.99 95 HIS A N 1
ATOM 726 C CA . HIS A 1 95 ? 26.773 22.643 68.222 1.00 13.39 95 HIS A CA 1
ATOM 727 C C . HIS A 1 95 ? 26.127 23.939 67.749 1.00 12.26 95 HIS A C 1
ATOM 728 O O . HIS A 1 95 ? 25.203 24.444 68.384 1.00 11.87 95 HIS A O 1
ATOM 735 N N . HIS A 1 96 ? 26.624 24.488 66.646 1.00 11.72 96 HIS A N 1
ATOM 736 C CA . HIS A 1 96 ? 26.064 25.728 66.125 1.00 12.81 96 HIS A CA 1
ATOM 737 C C . HIS A 1 96 ? 24.609 25.519 65.729 1.00 13.23 96 HIS A C 1
ATOM 738 O O . HIS A 1 96 ? 23.759 26.369 65.988 1.00 13.05 96 HIS A O 1
ATOM 745 N N . GLU A 1 97 ? 24.324 24.376 65.113 1.00 11.93 97 GLU A N 1
ATOM 746 C CA . GLU A 1 97 ? 22.967 24.066 64.685 1.00 13.04 97 GLU A CA 1
ATOM 747 C C . GLU A 1 97 ? 21.951 23.974 65.814 1.00 13.86 97 GLU A C 1
ATOM 748 O O . GLU A 1 97 ? 20.876 24.558 65.721 1.00 14.70 97 GLU A O 1
ATOM 754 N N . TYR A 1 98 ? 22.275 23.249 66.881 1.00 13.62 98 TYR A N 1
ATOM 755 C CA . TYR A 1 98 ? 21.306 23.108 67.961 1.00 14.54 98 TYR A CA 1
ATOM 756 C C . TYR A 1 98 ? 21.309 24.219 69.005 1.00 15.13 98 TYR A C 1
ATOM 757 O O . TYR A 1 98 ? 20.324 24.395 69.717 1.00 15.35 98 TYR A O 1
ATOM 766 N N . THR A 1 99 ? 22.392 24.983 69.095 1.00 16.41 99 THR A N 1
ATOM 767 C CA . THR A 1 99 ? 22.430 26.068 70.072 1.00 17.41 99 THR A CA 1
ATOM 768 C C . THR A 1 99 ? 22.048 27.416 69.469 1.00 18.01 99 THR A C 1
ATOM 769 O O . THR A 1 99 ? 21.404 28.232 70.128 1.00 19.59 99 THR A O 1
ATOM 773 N N . GLU A 1 100 ? 22.424 27.646 68.216 1.00 18.47 100 GLU A N 1
ATOM 774 C CA . GLU A 1 100 ? 22.135 28.924 67.578 1.00 20.75 100 GLU A CA 1
ATOM 775 C C . GLU A 1 100 ? 21.139 28.916 66.424 1.00 17.99 100 GLU A C 1
ATOM 776 O O . GLU A 1 100 ? 20.062 29.505 66.525 1.00 18.82 100 GLU A O 1
ATOM 782 N N . MET A 1 101 ? 21.490 28.248 65.330 1.00 15.33 101 MET A N 1
ATOM 783 C CA . MET A 1 101 ? 20.638 28.243 64.146 1.00 14.02 101 MET A CA 1
ATOM 784 C C . MET A 1 101 ? 19.210 27.732 64.277 1.00 13.50 101 MET A C 1
ATOM 785 O O . MET A 1 101 ? 18.264 28.480 64.028 1.00 13.67 101 MET A O 1
ATOM 790 N N . TYR A 1 102 ? 19.033 26.470 64.653 1.00 11.55 102 TYR A N 1
ATOM 791 C CA . TYR A 1 102 ? 17.679 25.946 64.746 1.00 11.28 102 TYR A CA 1
ATOM 792 C C . TYR A 1 102 ? 16.802 26.615 65.800 1.00 11.27 102 TYR A C 1
ATOM 793 O O . TYR A 1 102 ? 15.612 26.827 65.560 1.00 12.65 102 TYR A O 1
ATOM 802 N N . PRO A 1 103 ? 17.358 26.948 66.978 1.00 11.90 103 PRO A N 1
ATOM 803 C CA . PRO A 1 103 ? 16.482 27.604 67.956 1.00 12.21 103 PRO A CA 1
ATOM 804 C C . PRO A 1 103 ? 16.023 28.960 67.412 1.00 12.52 103 PRO A C 1
ATOM 805 O O . PRO A 1 103 ? 14.880 29.373 67.618 1.00 13.00 103 PRO A O 1
ATOM 809 N N . SER A 1 104 ? 16.920 29.647 66.710 1.00 12.89 104 SER A N 1
ATOM 810 C CA . SER A 1 104 ?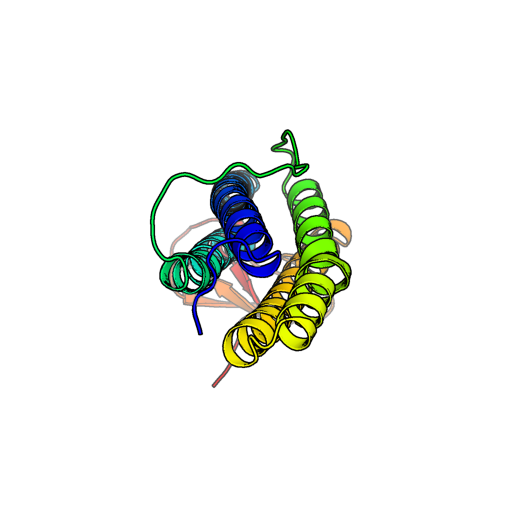 16.600 30.947 66.131 1.00 14.61 104 SER A CA 1
ATOM 811 C C . SER A 1 104 ? 15.571 30.796 65.021 1.00 14.02 104 SER A C 1
ATOM 812 O O . SER A 1 104 ? 14.611 31.565 64.945 1.00 15.48 104 SER A O 1
ATOM 815 N N . PHE A 1 105 ? 15.773 29.811 64.150 1.00 13.62 105 PHE A N 1
ATOM 816 C CA . PHE A 1 105 ? 14.831 29.573 63.064 1.00 13.00 105 PHE A CA 1
ATOM 817 C C . PHE A 1 105 ? 13.459 29.206 63.623 1.00 14.41 105 PHE A C 1
ATOM 818 O O . PHE A 1 105 ? 12.430 29.627 63.093 1.00 15.18 105 PHE A O 1
ATOM 826 N N . ALA A 1 106 ? 13.448 28.424 64.699 1.00 14.35 106 ALA A N 1
ATOM 827 C CA . ALA A 1 106 ? 12.200 28.002 65.330 1.00 14.66 106 ALA A CA 1
ATOM 828 C C . ALA A 1 106 ? 11.444 29.196 65.906 1.00 15.11 106 ALA A C 1
ATOM 829 O O . ALA A 1 106 ? 10.232 29.321 65.722 1.00 15.95 106 ALA A O 1
ATOM 831 N N . ARG A 1 107 ? 12.164 30.071 66.599 1.00 15.09 107 ARG A N 1
ATOM 832 C CA . ARG A 1 107 ? 11.556 31.252 67.204 1.00 16.05 107 ARG A CA 1
ATOM 833 C C . ARG A 1 107 ? 10.964 32.158 66.128 1.00 16.82 107 ARG A C 1
ATOM 834 O O . ARG A 1 107 ? 9.861 32.688 66.284 1.00 17.06 107 ARG A O 1
ATOM 842 N N . ILE A 1 108 ? 11.693 32.331 65.031 1.00 15.78 108 ILE A N 1
ATOM 843 C CA . ILE A 1 108 ? 11.215 33.167 63.938 1.00 17.23 108 ILE A CA 1
ATOM 844 C C . ILE A 1 108 ? 9.981 32.533 63.304 1.00 17.86 108 ILE A C 1
ATOM 845 O O . ILE A 1 108 ? 9.028 33.231 62.955 1.00 18.38 108 ILE A O 1
ATOM 850 N N . ALA A 1 109 ? 9.992 31.209 63.166 1.00 17.77 109 ALA A N 1
ATOM 851 C CA . ALA A 1 109 ? 8.853 30.503 62.583 1.00 18.47 109 ALA A CA 1
ATOM 852 C C . ALA A 1 109 ? 7.621 30.698 63.465 1.00 20.29 109 ALA A C 1
ATOM 853 O O . ALA A 1 109 ? 6.527 30.969 62.964 1.00 21.37 109 ALA A O 1
ATOM 855 N N . ARG A 1 110 ? 7.797 30.558 64.777 1.00 20.95 110 ARG A N 1
ATOM 856 C CA . ARG A 1 110 ? 6.683 30.736 65.703 1.00 23.04 110 ARG A CA 1
ATOM 857 C C . ARG A 1 110 ? 6.142 32.156 65.588 1.00 23.54 110 ARG A C 1
ATOM 858 O O . ARG A 1 110 ? 4.929 32.370 65.574 1.00 22.96 110 ARG A O 1
ATOM 866 N N . GLU A 1 111 ? 7.048 33.125 65.499 1.00 24.16 111 GLU A N 1
ATOM 867 C CA . GLU A 1 111 ? 6.650 34.521 65.388 1.00 26.85 111 GLU A CA 1
ATOM 868 C C . GLU A 1 111 ? 5.898 34.841 64.100 1.00 25.87 111 GLU A C 1
ATOM 869 O O . GLU A 1 111 ? 5.041 35.725 64.085 1.00 24.78 111 GLU A O 1
ATOM 875 N N . GLU A 1 112 ? 6.211 34.124 63.025 1.00 23.31 112 GLU A N 1
ATOM 876 C CA . GLU A 1 112 ? 5.538 34.353 61.750 1.00 22.88 112 GLU A CA 1
ATOM 877 C C . GLU A 1 112 ? 4.281 33.497 61.604 1.00 22.47 112 GLU A C 1
ATOM 878 O O . GLU A 1 112 ? 3.588 33.572 60.590 1.00 23.36 112 GLU A O 1
ATOM 884 N N . GLY A 1 113 ? 3.997 32.676 62.610 1.00 21.62 113 GLY A N 1
ATOM 885 C CA . GLY A 1 113 ? 2.805 31.844 62.567 1.00 22.32 113 GLY A CA 1
ATOM 886 C C . GLY A 1 113 ? 2.933 30.466 61.939 1.00 23.06 113 GLY A C 1
ATOM 887 O O . GLY A 1 113 ? 1.928 29.881 61.527 1.00 24.38 113 GLY A O 1
ATOM 888 N N . TYR A 1 114 ? 4.153 29.943 61.860 1.00 22.64 114 TYR A N 1
ATOM 889 C CA . TYR A 1 114 ? 4.386 28.614 61.291 1.00 21.41 114 TYR A CA 1
ATOM 890 C C . TYR A 1 114 ? 4.738 27.648 62.426 1.00 22.24 114 TYR A C 1
ATOM 891 O O . TYR A 1 114 ? 5.892 27.249 62.587 1.00 21.00 114 TYR A O 1
ATOM 900 N N . GLU A 1 115 ? 3.731 27.271 63.207 1.00 22.89 115 GLU A N 1
ATOM 901 C CA . GLU A 1 115 ? 3.922 26.381 64.348 1.00 25.89 115 GLU A CA 1
ATOM 902 C C . GLU A 1 115 ? 4.483 24.997 64.031 1.00 23.70 115 GLU A C 1
ATOM 903 O O . GLU A 1 115 ? 5.353 24.504 64.744 1.00 23.79 115 GLU A O 1
ATOM 909 N N . GLU A 1 116 ? 3.979 24.364 62.977 1.00 23.08 116 GLU A N 1
ATOM 910 C CA . GLU A 1 116 ? 4.454 23.035 62.611 1.00 22.85 116 GLU A CA 1
ATOM 911 C C . GLU A 1 116 ? 5.933 23.083 62.261 1.00 21.61 116 GLU A C 1
ATOM 912 O O . GLU A 1 116 ? 6.726 22.282 62.758 1.00 19.97 116 GLU A O 1
ATOM 918 N N . ILE A 1 117 ? 6.298 24.029 61.402 1.00 17.72 117 ILE A N 1
ATOM 919 C CA . ILE A 1 117 ? 7.683 24.182 60.980 1.00 16.98 117 ILE A CA 1
ATOM 920 C C . ILE A 1 117 ? 8.587 24.477 62.178 1.00 16.74 117 ILE A C 1
ATOM 921 O O . ILE A 1 117 ? 9.679 23.918 62.292 1.00 14.97 117 ILE A O 1
ATOM 926 N N . ALA A 1 118 ? 8.132 25.345 63.076 1.00 16.06 118 ALA A N 1
ATOM 927 C CA . ALA A 1 118 ? 8.920 25.675 64.259 1.00 16.85 118 ALA A CA 1
ATOM 928 C C . ALA A 1 118 ? 9.173 24.409 65.076 1.00 17.15 118 ALA A C 1
ATOM 929 O O . ALA A 1 118 ? 10.275 24.193 65.582 1.00 17.78 118 ALA A O 1
ATOM 931 N N . ARG A 1 119 ? 8.147 23.571 65.197 1.00 18.31 119 ARG A N 1
ATOM 932 C CA . ARG A 1 119 ? 8.257 22.329 65.954 1.00 19.71 119 ARG A CA 1
ATOM 933 C C . ARG A 1 119 ? 9.295 21.420 65.308 1.00 17.48 119 ARG A C 1
ATOM 934 O O . ARG A 1 119 ? 10.048 20.726 65.997 1.00 16.38 119 ARG A O 1
ATOM 942 N N . VAL A 1 120 ? 9.328 21.423 63.980 1.00 15.63 120 VAL A N 1
ATOM 943 C CA . VAL A 1 120 ? 10.280 20.603 63.249 1.00 13.27 120 VAL A CA 1
ATOM 944 C C . VAL A 1 120 ? 11.701 21.107 63.483 1.00 13.03 120 VAL A C 1
ATOM 945 O O . VAL A 1 120 ? 12.609 20.312 63.705 1.00 11.34 120 VAL A O 1
ATOM 949 N N . PHE A 1 121 ? 11.900 22.422 63.433 1.00 12.99 121 PHE A N 1
ATOM 950 C CA . PHE A 1 121 ? 13.231 22.978 63.672 1.00 12.10 121 PHE A CA 1
ATOM 951 C C . PHE A 1 121 ? 13.715 22.578 65.066 1.00 12.75 121 PHE A C 1
ATOM 952 O O . PHE A 1 121 ? 14.848 22.127 65.239 1.00 13.18 121 PHE A O 1
ATOM 960 N N . ALA A 1 122 ? 12.850 22.745 66.062 1.00 12.02 122 ALA A N 1
ATOM 961 C CA . ALA A 1 122 ? 13.205 22.401 67.435 1.00 11.42 122 ALA A CA 1
ATOM 962 C C . ALA A 1 122 ? 13.507 20.913 67.570 1.00 11.10 122 ALA A C 1
ATOM 963 O O . ALA A 1 122 ? 14.410 20.516 68.313 1.00 11.06 122 ALA A O 1
ATOM 965 N N . SER A 1 123 ? 12.745 20.090 66.857 1.00 11.44 123 SER A N 1
ATOM 966 C CA . SER A 1 123 ? 12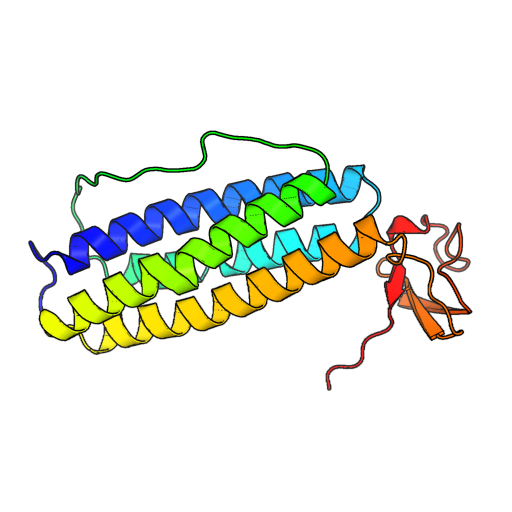.936 18.648 66.917 1.00 10.58 123 SER A CA 1
ATOM 967 C C . SER A 1 123 ? 14.247 18.234 66.256 1.00 9.94 123 SER A C 1
ATOM 968 O O . SER A 1 123 ? 14.956 17.370 66.765 1.00 9.56 123 SER A O 1
ATOM 971 N N . ILE A 1 124 ? 14.578 18.856 65.130 1.00 10.46 124 ILE A N 1
ATOM 972 C CA . ILE A 1 124 ? 15.830 18.534 64.455 1.00 10.20 124 ILE A CA 1
ATOM 973 C C . ILE A 1 124 ? 16.994 18.902 65.374 1.00 9.96 124 ILE A C 1
ATOM 974 O O . ILE A 1 124 ? 18.002 18.199 65.423 1.00 10.11 124 ILE A O 1
ATOM 979 N N . ALA A 1 125 ? 16.846 19.997 66.115 1.00 10.99 125 ALA A N 1
ATOM 980 C CA . ALA A 1 125 ? 17.891 20.432 67.037 1.00 10.31 125 ALA A CA 1
ATOM 981 C C . ALA A 1 125 ? 18.201 19.343 68.061 1.00 9.69 125 ALA A C 1
ATOM 982 O O . ALA A 1 125 ? 19.350 19.169 68.461 1.00 10.31 125 ALA A O 1
ATOM 984 N N . VAL A 1 126 ? 17.177 18.609 68.491 1.00 10.41 126 VAL A N 1
ATOM 985 C CA . VAL A 1 126 ? 17.390 17.543 69.461 1.00 9.85 126 VAL A CA 1
ATOM 986 C C . VAL A 1 126 ? 18.277 16.468 68.842 1.00 10.35 126 VAL A C 1
ATOM 987 O O . VAL A 1 126 ? 19.181 15.946 69.492 1.00 10.03 126 VAL A O 1
ATOM 991 N N . ALA A 1 127 ? 18.026 16.151 67.575 1.00 9.78 127 ALA A N 1
ATOM 992 C CA . ALA A 1 127 ? 18.821 15.145 66.879 1.00 9.14 127 ALA A CA 1
ATOM 993 C C . ALA A 1 127 ? 20.277 15.588 66.778 1.00 8.88 127 ALA A C 1
ATOM 994 O O . ALA A 1 127 ? 21.191 14.801 67.017 1.00 9.64 127 ALA A O 1
ATOM 996 N N . GLU A 1 128 ? 20.487 16.851 66.420 1.00 9.73 128 GLU A N 1
ATOM 997 C CA . GLU A 1 128 ? 21.838 17.380 66.272 1.00 8.41 128 GLU A CA 1
ATOM 998 C C . GLU A 1 128 ? 22.596 17.358 67.599 1.00 10.23 128 GLU A C 1
ATOM 999 O O . GLU A 1 128 ? 23.816 17.198 67.619 1.00 9.24 128 GLU A O 1
ATOM 1005 N N . GLU A 1 129 ? 21.887 17.517 68.714 1.00 9.65 129 GLU A N 1
ATOM 1006 C CA . GLU A 1 129 ? 22.580 17.495 69.996 1.00 10.86 129 GLU A CA 1
ATOM 1007 C C . GLU A 1 129 ? 23.144 16.108 70.293 1.00 8.96 129 GLU A C 1
ATOM 1008 O O . GLU A 1 129 ? 24.237 15.992 70.848 1.00 9.35 129 GLU A O 1
ATOM 1014 N N . PHE A 1 130 ? 22.414 15.053 69.936 1.00 8.98 130 PHE A N 1
ATOM 1015 C CA . PHE A 1 130 ? 22.934 13.715 70.177 1.00 8.95 130 PHE A CA 1
ATOM 1016 C C . PHE A 1 130 ? 24.041 13.430 69.162 1.00 9.65 130 PHE A C 1
ATOM 1017 O O . PHE A 1 130 ? 25.011 12.736 69.471 1.00 9.88 130 PHE A O 1
ATOM 1025 N N . HIS A 1 131 ? 23.903 13.960 67.946 1.00 7.81 131 HIS A N 1
ATOM 1026 C CA . HIS A 1 131 ? 24.949 13.773 66.942 1.00 8.89 131 HIS A CA 1
ATOM 1027 C C . HIS A 1 131 ? 26.242 14.314 67.555 1.00 8.82 131 HIS A C 1
ATOM 1028 O O . HIS A 1 131 ? 27.289 13.672 67.492 1.00 7.96 131 HIS A O 1
ATOM 1035 N N . GLU A 1 132 ? 26.162 15.502 68.151 1.00 9.11 132 GLU A N 1
ATOM 1036 C CA . GLU A 1 132 ? 27.341 16.106 68.766 1.00 9.62 132 GLU A CA 1
ATOM 1037 C C . GLU A 1 132 ? 27.888 15.231 69.886 1.00 9.33 132 GLU A C 1
ATOM 1038 O O . GLU A 1 132 ? 29.099 15.060 70.006 1.00 10.71 132 GLU A O 1
ATOM 1044 N N . LYS A 1 133 ? 27.002 14.681 70.709 1.00 10.46 133 LYS A N 1
ATOM 1045 C CA . LYS A 1 133 ? 27.449 13.831 71.805 1.00 10.99 133 LYS A CA 1
ATOM 1046 C C . LYS A 1 133 ? 28.280 12.673 71.278 1.00 11.79 133 LYS A C 1
ATOM 1047 O O . LYS A 1 133 ? 29.356 12.388 71.801 1.00 11.61 133 LYS A O 1
ATOM 1053 N N . ARG A 1 134 ? 27.788 12.005 70.239 1.00 12.03 134 ARG A N 1
ATOM 1054 C CA . ARG A 1 134 ? 28.528 10.882 69.680 1.00 11.48 134 ARG A CA 1
ATOM 1055 C C . ARG A 1 134 ? 29.895 11.332 69.180 1.00 11.20 134 ARG A C 1
ATOM 1056 O O . ARG A 1 134 ? 30.911 10.711 69.491 1.00 12.06 134 ARG A O 1
ATOM 1064 N N . PHE A 1 135 ? 29.923 12.417 68.415 1.00 10.48 135 PHE A N 1
ATOM 1065 C CA . PHE A 1 135 ? 31.184 12.906 67.876 1.00 9.74 135 PHE A CA 1
ATOM 1066 C C . PHE A 1 135 ? 32.178 13.281 68.977 1.00 11.88 135 PHE A C 1
ATOM 1067 O O . PHE A 1 135 ? 33.358 12.928 68.897 1.00 12.31 135 PHE A O 1
ATOM 1075 N N . LEU A 1 136 ? 31.708 13.986 70.004 1.00 11.14 136 LEU A N 1
ATOM 1076 C CA . LEU A 1 136 ? 32.588 14.381 71.102 1.00 11.20 136 LEU A CA 1
ATOM 1077 C C . LEU A 1 136 ? 33.086 13.176 71.885 1.00 11.14 136 LEU A C 1
ATOM 1078 O O . LEU A 1 136 ? 34.261 13.114 72.255 1.00 12.26 136 LEU A O 1
ATOM 1083 N N . ASP A 1 137 ? 32.195 12.226 72.150 1.00 10.74 137 ASP A N 1
ATOM 1084 C CA . ASP A 1 137 ? 32.570 11.023 72.885 1.00 11.09 137 ASP A CA 1
ATOM 1085 C C . ASP A 1 137 ? 33.644 10.245 72.135 1.00 11.93 137 ASP A C 1
ATOM 1086 O O . ASP A 1 137 ? 34.631 9.802 72.728 1.00 10.02 137 ASP A O 1
ATOM 1091 N N . PHE A 1 138 ? 33.453 10.069 70.830 1.00 10.70 138 PHE A N 1
ATOM 1092 C CA . PHE A 1 138 ? 34.437 9.342 70.037 1.00 11.63 138 PHE A CA 1
ATOM 1093 C C . PHE A 1 138 ? 35.756 10.097 69.952 1.00 10.71 138 PHE A C 1
ATOM 1094 O O . PHE A 1 138 ? 36.825 9.493 70.015 1.00 11.23 138 PHE A O 1
ATOM 1102 N N . ALA A 1 139 ? 35.684 11.418 69.813 1.00 11.25 139 ALA A N 1
ATOM 1103 C CA . ALA A 1 139 ? 36.896 12.228 69.755 1.00 11.25 139 ALA A CA 1
ATOM 1104 C C . ALA A 1 139 ? 37.661 12.024 71.059 1.00 12.46 139 ALA A C 1
ATOM 1105 O O . ALA A 1 139 ? 38.881 11.857 71.058 1.00 12.65 139 ALA A O 1
ATOM 1107 N N . ARG A 1 140 ? 36.930 12.024 72.170 1.00 11.39 140 ARG A N 1
ATOM 1108 C CA . ARG A 1 140 ? 37.539 11.836 73.486 1.00 11.11 140 ARG A CA 1
ATOM 1109 C C . ARG A 1 140 ? 38.181 10.450 73.604 1.00 11.48 140 ARG A C 1
ATOM 1110 O O . ARG A 1 140 ? 39.278 10.309 74.153 1.00 11.50 140 ARG A O 1
ATOM 1118 N N . ASN A 1 141 ? 37.504 9.425 73.088 1.00 10.21 141 ASN A N 1
ATOM 1119 C CA . ASN A 1 141 ? 38.048 8.071 73.143 1.00 10.41 141 ASN A CA 1
ATOM 1120 C C . ASN A 1 141 ? 39.376 8.008 72.391 1.00 11.19 141 ASN A C 1
ATOM 1121 O O . ASN A 1 141 ? 40.327 7.376 72.846 1.00 11.97 141 ASN A O 1
ATOM 1126 N N . ILE A 1 142 ? 39.441 8.662 71.236 1.00 11.10 142 ILE A N 1
ATOM 1127 C CA . ILE A 1 142 ? 40.669 8.668 70.448 1.00 10.35 142 ILE A CA 1
ATOM 1128 C C . ILE A 1 142 ? 41.774 9.397 71.197 1.00 10.95 142 ILE A C 1
ATOM 1129 O O . ILE A 1 142 ? 42.893 8.893 71.324 1.00 12.31 142 ILE A O 1
ATOM 1134 N N . LYS A 1 143 ? 41.456 10.578 71.710 1.00 11.50 143 LYS A N 1
ATOM 1135 C CA . LYS A 1 143 ? 42.448 11.369 72.426 1.00 13.23 143 LYS A CA 1
ATOM 1136 C C . LYS A 1 143 ? 43.005 10.640 73.646 1.00 12.87 143 LYS A C 1
ATOM 1137 O O . LYS A 1 143 ? 44.199 10.732 73.943 1.00 14.12 143 LYS A O 1
ATOM 1143 N N . GLU A 1 144 ? 42.144 9.905 74.339 1.00 12.38 144 GLU A N 1
ATOM 1144 C CA . GLU A 1 144 ? 42.550 9.177 75.536 1.00 13.08 144 GLU A CA 1
ATOM 1145 C C . GLU A 1 144 ? 43.073 7.769 75.266 1.00 13.92 144 GLU A C 1
ATOM 1146 O O . GLU A 1 144 ? 43.471 7.067 76.195 1.00 14.59 144 GLU A O 1
ATOM 1152 N N . GLY A 1 145 ? 43.077 7.358 74.002 1.00 14.44 145 GLY A N 1
ATOM 1153 C CA . GLY A 1 145 ? 43.549 6.024 73.666 1.00 14.56 145 GLY A CA 1
ATOM 1154 C C . GLY A 1 145 ? 42.644 4.960 74.257 1.0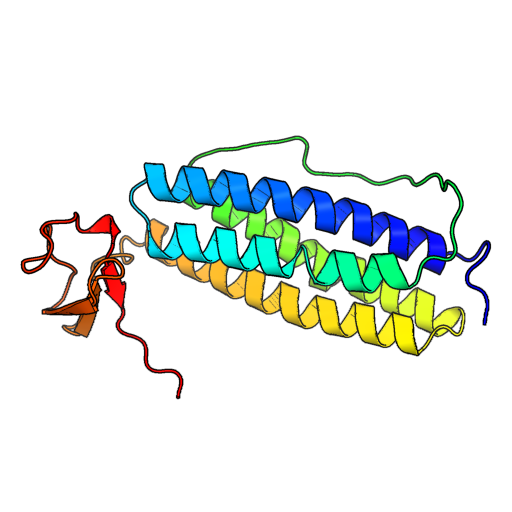0 14.71 145 GLY A C 1
ATOM 1155 O O . GLY A 1 145 ? 43.111 3.926 74.742 1.00 14.90 145 GLY A O 1
ATOM 1156 N N . ARG A 1 146 ? 41.338 5.209 74.208 1.00 13.17 146 ARG A N 1
ATOM 1157 C CA . ARG A 1 146 ? 40.359 4.282 74.761 1.00 14.24 146 ARG A CA 1
ATOM 1158 C C . ARG A 1 146 ? 39.423 3.685 73.715 1.00 14.41 146 ARG A C 1
ATOM 1159 O O . ARG A 1 146 ? 38.405 3.087 74.065 1.00 14.83 146 ARG A O 1
ATOM 1167 N N . VAL A 1 147 ? 39.760 3.839 72.439 1.00 12.25 147 VAL A N 1
ATOM 1168 C CA . VAL A 1 147 ? 38.910 3.296 71.380 1.00 11.44 147 VAL A CA 1
ATOM 1169 C C . VAL A 1 147 ? 38.924 1.769 71.383 1.00 10.56 147 VAL A C 1
ATOM 1170 O O . VAL A 1 147 ? 37.881 1.124 71.244 1.00 10.24 147 VAL A O 1
ATOM 1174 N N . PHE A 1 148 ? 40.107 1.191 71.568 1.00 11.23 148 PHE A N 1
ATOM 1175 C CA . PHE A 1 148 ? 40.253 -0.259 71.547 1.00 10.66 148 PHE A CA 1
ATOM 1176 C C . PHE A 1 148 ? 40.815 -0.847 72.834 1.00 12.17 148 PHE A C 1
ATOM 1177 O O . PHE A 1 148 ? 41.120 -2.036 72.891 1.00 12.95 148 PHE A O 1
ATOM 1185 N N . LEU A 1 149 ? 40.950 -0.021 73.863 1.00 12.40 149 LEU A N 1
ATOM 1186 C CA . LEU A 1 149 ? 41.494 -0.493 75.128 1.00 14.57 149 LEU A CA 1
ATOM 1187 C C . LEU A 1 149 ? 40.821 0.203 76.299 1.00 14.30 149 LEU A C 1
ATOM 1188 O O . LEU A 1 149 ? 40.637 1.422 76.283 1.00 16.20 149 LEU A O 1
ATOM 1193 N N . ARG A 1 150 ? 40.444 -0.574 77.308 1.00 14.75 150 ARG A N 1
ATOM 1194 C CA . ARG A 1 150 ? 39.798 -0.016 78.489 1.00 15.16 150 ARG A CA 1
ATOM 1195 C C . ARG A 1 150 ? 40.488 -0.493 79.758 1.00 15.57 150 ARG A C 1
ATOM 1196 O O . ARG A 1 150 ? 41.282 -1.432 79.736 1.00 15.09 150 ARG A O 1
ATOM 1204 N N . GLU A 1 151 ? 40.173 0.172 80.861 1.00 17.68 151 GLU A N 1
ATOM 1205 C CA . GLU A 1 151 ? 40.743 -0.142 82.161 1.00 20.84 151 GLU A CA 1
ATOM 1206 C C . GLU A 1 151 ? 40.368 -1.536 82.673 1.00 20.55 151 GLU A C 1
ATOM 1207 O O . GLU A 1 151 ? 41.232 -2.301 83.106 1.00 21.69 151 GLU A O 1
ATOM 1213 N N . GLN A 1 152 ? 39.081 -1.861 82.622 1.00 21.60 152 GLN A N 1
ATOM 1214 C CA . GLN A 1 152 ? 38.595 -3.153 83.097 1.00 23.57 152 GLN A CA 1
ATOM 1215 C C . GLN A 1 152 ? 38.190 -4.053 81.934 1.00 21.67 152 GLN A C 1
ATOM 1216 O O . GLN A 1 152 ? 37.828 -3.569 80.863 1.00 19.43 152 GLN A O 1
ATOM 1222 N N . ALA A 1 153 ? 38.245 -5.363 82.152 1.00 19.65 153 ALA A N 1
ATOM 1223 C CA . ALA A 1 153 ? 37.870 -6.318 81.115 1.00 18.68 153 ALA A CA 1
ATOM 1224 C C . ALA A 1 153 ? 36.408 -6.115 80.739 1.00 18.02 153 ALA A C 1
ATOM 1225 O O . ALA A 1 153 ? 35.559 -5.914 81.602 1.00 17.26 153 ALA A O 1
ATOM 1227 N N . THR A 1 154 ? 36.119 -6.170 79.445 1.00 15.99 154 THR A N 1
ATOM 1228 C CA . THR A 1 154 ? 34.756 -5.991 78.967 1.00 16.06 154 THR A CA 1
ATOM 1229 C C . THR A 1 154 ? 34.545 -6.841 77.717 1.00 14.87 154 THR A C 1
ATOM 1230 O O . THR A 1 154 ? 35.398 -7.658 77.367 1.00 16.06 154 THR A O 1
ATOM 1234 N N . LYS A 1 155 ? 33.408 -6.665 77.054 1.00 13.30 155 LYS A N 1
ATOM 1235 C CA . LYS A 1 155 ? 33.125 -7.429 75.843 1.00 13.38 155 LYS A CA 1
ATOM 1236 C C . LYS A 1 155 ? 33.258 -6.558 74.600 1.00 12.62 155 LYS A C 1
ATOM 1237 O O . LYS A 1 155 ? 32.729 -5.448 74.549 1.00 13.27 155 LYS A O 1
ATOM 1243 N N . TRP A 1 156 ? 33.978 -7.076 73.609 1.00 11.30 156 TRP A N 1
ATOM 1244 C CA . TRP A 1 156 ? 34.204 -6.388 72.344 1.00 11.80 156 TRP A CA 1
ATOM 1245 C C . TRP A 1 156 ? 33.570 -7.189 71.213 1.00 12.43 156 TRP A C 1
ATOM 1246 O O . TRP A 1 156 ? 33.696 -8.412 71.170 1.00 13.75 156 TRP A O 1
ATOM 1257 N N . ARG A 1 157 ? 32.892 -6.509 70.295 1.00 9.56 157 ARG A N 1
ATOM 1258 C CA . ARG A 1 157 ? 32.260 -7.207 69.179 1.00 8.54 157 ARG A CA 1
ATOM 1259 C C . ARG A 1 157 ? 32.900 -6.811 67.856 1.00 8.61 157 ARG A C 1
ATOM 1260 O O . ARG A 1 157 ? 33.187 -5.636 67.621 1.00 9.13 157 ARG A O 1
ATOM 1268 N N . CYS A 1 158 ? 33.144 -7.800 67.003 1.00 7.19 158 CYS A N 1
ATOM 1269 C CA . CYS A 1 158 ? 33.719 -7.538 65.688 1.00 8.56 158 CYS A CA 1
ATOM 1270 C C . CYS A 1 158 ? 32.552 -7.131 64.790 1.00 8.60 158 CYS A C 1
ATOM 1271 O O . CYS A 1 158 ? 31.634 -7.918 64.572 1.00 10.29 158 CYS A O 1
ATOM 1274 N N . ARG A 1 159 ? 32.576 -5.907 64.277 1.00 7.93 159 ARG A N 1
ATOM 1275 C CA . ARG A 1 159 ? 31.490 -5.456 63.411 1.00 7.35 159 ARG A CA 1
ATOM 1276 C C . ARG A 1 159 ? 31.431 -6.241 62.096 1.00 8.03 159 ARG A C 1
ATOM 1277 O O . ARG A 1 159 ? 30.366 -6.363 61.488 1.00 8.32 159 ARG A O 1
ATOM 1285 N N . ASN A 1 160 ? 32.562 -6.791 61.666 1.00 8.41 160 ASN A N 1
ATOM 1286 C CA . ASN A 1 160 ? 32.597 -7.542 60.414 1.00 8.13 160 ASN A CA 1
ATOM 1287 C C . ASN A 1 160 ? 31.906 -8.906 60.457 1.00 9.31 160 ASN A C 1
ATOM 1288 O O . ASN A 1 160 ? 31.192 -9.271 59.512 1.00 8.12 160 ASN A O 1
ATOM 1293 N N . CYS A 1 161 ? 32.100 -9.654 61.543 1.00 9.22 161 CYS A N 1
ATOM 1294 C CA . CYS A 1 161 ? 31.514 -10.993 61.638 1.00 9.14 161 CYS A CA 1
ATOM 1295 C C . CYS A 1 161 ? 30.728 -11.306 62.907 1.00 9.79 161 CYS A C 1
ATOM 1296 O O . CYS A 1 161 ? 30.144 -12.385 63.020 1.00 10.00 161 CYS A O 1
ATOM 1299 N N . GLY A 1 162 ? 30.731 -10.393 63.872 1.00 8.71 162 GLY A N 1
ATOM 1300 C CA . GLY A 1 162 ? 29.979 -10.636 65.091 1.00 9.23 162 GLY A CA 1
ATOM 1301 C C . GLY A 1 162 ? 30.708 -11.374 66.206 1.00 9.41 162 GLY A C 1
ATOM 1302 O O . GLY A 1 162 ? 30.123 -11.642 67.252 1.00 9.05 162 GLY A O 1
ATOM 1303 N N . TYR A 1 163 ? 31.972 -11.717 65.995 1.00 9.69 163 TYR A N 1
ATOM 1304 C CA . TYR A 1 163 ? 32.729 -12.409 67.035 1.00 9.92 163 TYR A CA 1
ATOM 1305 C C . TYR A 1 163 ? 32.764 -11.541 68.295 1.00 9.38 163 TYR A C 1
ATOM 1306 O O . TYR A 1 163 ? 32.859 -10.319 68.215 1.00 10.26 163 TYR A O 1
ATOM 1315 N N . VAL A 1 164 ? 32.681 -12.181 69.455 1.00 8.91 164 VAL A N 1
ATOM 1316 C CA . VAL A 1 164 ? 32.720 -11.465 70.723 1.00 10.40 164 VAL A CA 1
ATOM 1317 C C . VAL A 1 164 ? 33.991 -11.845 71.463 1.00 10.84 164 VAL A C 1
ATOM 1318 O O . VAL A 1 164 ? 34.259 -13.026 71.697 1.00 11.98 164 VAL A O 1
ATOM 1322 N N . HIS A 1 165 ? 34.774 -10.831 71.815 1.00 10.99 165 HIS A N 1
ATOM 1323 C CA . HIS A 1 165 ? 36.033 -11.020 72.525 1.00 11.37 165 HIS A CA 1
ATOM 1324 C C . HIS A 1 165 ? 35.919 -10.453 73.933 1.00 12.50 165 HIS A C 1
ATOM 1325 O O . HIS A 1 165 ? 35.424 -9.339 74.120 1.00 11.36 165 HIS A O 1
ATOM 1332 N N . GLU A 1 166 ? 36.381 -11.215 74.920 1.00 13.74 166 GLU A N 1
ATOM 1333 C CA . GLU A 1 166 ? 36.341 -10.754 76.303 1.00 17.45 166 GLU A CA 1
ATOM 1334 C C . GLU A 1 166 ? 37.750 -10.399 76.749 1.00 16.33 166 GLU A C 1
ATOM 1335 O O . GLU A 1 166 ? 38.656 -11.225 76.676 1.00 16.22 166 GLU A O 1
ATOM 1341 N N . GLY A 1 167 ? 37.931 -9.160 77.193 1.00 15.16 167 GLY A N 1
ATOM 1342 C CA . GLY A 1 167 ? 39.239 -8.717 77.640 1.00 15.01 167 GLY A CA 1
ATOM 1343 C C . GLY A 1 167 ? 39.292 -7.213 77.812 1.00 14.87 167 GLY A C 1
ATOM 1344 O O . GLY A 1 167 ? 38.304 -6.517 77.576 1.00 14.12 167 GLY A O 1
ATOM 1345 N N . THR A 1 168 ? 40.446 -6.704 78.230 1.00 13.46 168 THR A N 1
ATOM 1346 C CA . THR A 1 168 ? 40.600 -5.270 78.428 1.00 14.26 168 THR A CA 1
ATOM 1347 C C . THR A 1 168 ? 40.638 -4.517 77.103 1.00 13.10 168 THR A C 1
ATOM 1348 O O . THR A 1 168 ? 40.345 -3.324 77.054 1.00 16.44 168 THR A O 1
ATOM 1352 N N . GLY A 1 169 ? 40.995 -5.213 76.029 1.00 13.33 169 GLY A N 1
ATOM 1353 C CA . GLY A 1 169 ? 41.053 -4.562 74.734 1.00 13.74 169 GLY A CA 1
ATOM 1354 C C . GLY A 1 169 ? 40.738 -5.469 73.562 1.00 13.01 169 GLY A C 1
ATOM 1355 O O . GLY A 1 169 ? 40.801 -6.693 73.675 1.00 13.11 169 GLY A O 1
ATOM 1356 N N . ALA A 1 170 ? 40.387 -4.860 72.433 1.00 12.17 170 ALA A N 1
ATOM 1357 C CA . ALA A 1 170 ? 40.078 -5.606 71.221 1.00 12.76 170 ALA A CA 1
ATOM 1358 C C . ALA A 1 170 ? 41.363 -6.263 70.728 1.00 12.94 170 ALA A C 1
ATOM 1359 O O . ALA A 1 170 ? 42.453 -5.712 70.895 1.00 13.61 170 ALA A O 1
ATOM 1361 N N . PRO A 1 171 ? 41.255 -7.450 70.111 1.00 12.67 171 PRO A N 1
ATOM 1362 C CA . PRO A 1 171 ? 42.426 -8.168 69.598 1.00 13.81 171 PRO A CA 1
ATOM 1363 C C . PRO A 1 171 ? 42.981 -7.548 68.318 1.00 13.85 171 PRO A C 1
ATOM 1364 O O . PRO A 1 171 ? 42.265 -6.853 67.599 1.00 13.17 171 PRO A O 1
ATOM 1368 N N . GLU A 1 172 ? 44.257 -7.805 68.037 1.00 14.16 172 GLU A N 1
ATOM 1369 C CA . GLU A 1 172 ? 44.895 -7.273 66.838 1.00 14.10 172 GLU A CA 1
ATOM 1370 C C . GLU A 1 172 ? 44.223 -7.806 65.581 1.00 14.60 172 GLU A C 1
ATOM 1371 O O . GLU A 1 172 ? 44.136 -7.114 64.569 1.00 14.12 172 GLU A O 1
ATOM 1377 N N . LEU A 1 173 ? 43.762 -9.050 65.656 1.00 14.51 173 LEU A N 1
ATOM 1378 C CA . LEU A 1 173 ? 43.080 -9.698 64.543 1.00 14.14 173 LEU A CA 1
ATOM 1379 C C . LEU A 1 173 ? 41.911 -10.506 65.084 1.00 13.46 173 LEU A C 1
ATOM 1380 O O . LEU A 1 173 ? 42.028 -11.159 66.120 1.00 13.57 173 LEU A O 1
ATOM 1385 N N . CYS A 1 174 ? 40.780 -10.456 64.388 1.00 10.68 174 CYS A N 1
ATOM 1386 C CA . CYS A 1 174 ? 39.612 -11.214 64.816 1.00 10.51 174 CYS A CA 1
ATOM 1387 C C . CYS A 1 174 ? 39.902 -12.698 64.602 1.00 11.77 174 CYS A C 1
ATOM 1388 O O . CYS A 1 174 ? 40.273 -13.115 63.506 1.00 12.34 174 CYS A O 1
ATOM 1391 N N . PRO A 1 175 ? 39.750 -13.516 65.651 1.00 11.67 175 PRO A N 1
ATOM 1392 C CA . PRO A 1 175 ? 40.023 -14.946 65.481 1.00 13.53 175 PRO A CA 1
ATOM 1393 C C . PRO A 1 175 ? 39.052 -15.680 64.558 1.00 12.81 175 PRO A C 1
ATOM 1394 O O . PRO A 1 175 ? 39.340 -16.788 64.099 1.00 13.24 175 PRO A O 1
ATOM 1398 N N . ALA A 1 176 ? 37.904 -15.066 64.287 1.00 12.34 176 ALA A N 1
ATOM 1399 C CA . ALA A 1 176 ? 36.911 -15.678 63.412 1.00 11.23 176 ALA A CA 1
ATOM 1400 C C . ALA A 1 176 ? 37.085 -15.285 61.945 1.00 10.92 176 ALA A C 1
ATOM 1401 O O . ALA A 1 176 ? 37.281 -16.145 61.089 1.00 13.09 176 ALA A O 1
ATOM 1403 N N . CYS A 1 177 ? 37.031 -13.988 61.654 1.00 10.89 177 CYS A N 1
ATOM 1404 C CA . CYS A 1 177 ? 37.139 -13.524 60.270 1.00 10.97 177 CYS A CA 1
ATOM 1405 C C . CYS A 1 177 ? 38.498 -12.970 59.838 1.00 10.82 177 CYS A C 1
ATOM 1406 O O . CYS A 1 177 ? 38.667 -12.574 58.683 1.00 11.27 177 CYS A O 1
ATOM 1409 N N . ALA A 1 178 ? 39.450 -12.927 60.762 1.00 11.13 178 ALA A N 1
ATOM 1410 C CA . ALA A 1 178 ? 40.799 -12.445 60.472 1.00 12.28 178 ALA A CA 1
ATOM 1411 C C . ALA A 1 178 ? 40.915 -10.969 60.097 1.00 12.62 178 ALA A C 1
ATOM 1412 O O . ALA A 1 178 ? 41.957 -10.537 59.597 1.00 13.94 178 ALA A O 1
ATOM 1414 N N . HIS A 1 179 ? 39.861 -10.191 60.312 1.00 11.71 179 HIS A N 1
ATOM 1415 C CA . HIS A 1 179 ? 39.944 -8.768 60.004 1.00 11.69 179 HIS A CA 1
ATOM 1416 C C . HIS A 1 179 ? 40.647 -8.053 61.156 1.00 11.62 179 HIS A C 1
ATOM 1417 O O . HIS A 1 179 ? 40.668 -8.547 62.282 1.00 11.00 179 HIS A O 1
ATOM 1424 N N . PRO A 1 180 ? 41.246 -6.884 60.886 1.00 10.93 180 PRO A N 1
ATOM 1425 C CA . PRO A 1 180 ? 41.957 -6.133 61.924 1.00 11.71 180 PRO A CA 1
ATOM 1426 C C . PRO A 1 180 ? 41.139 -5.523 63.053 1.00 10.75 180 PRO A C 1
ATOM 1427 O O . PRO A 1 180 ? 39.923 -5.360 62.952 1.00 11.75 180 PRO A O 1
ATOM 1431 N N . LYS A 1 181 ? 41.848 -5.200 64.132 1.00 11.13 181 LYS A N 1
ATOM 1432 C CA . LYS A 1 181 ? 41.291 -4.594 65.334 1.00 11.24 181 LYS A CA 1
ATOM 1433 C C . LYS A 1 181 ? 40.319 -3.464 65.004 1.00 11.29 181 LYS A C 1
ATOM 1434 O O . LYS A 1 181 ? 39.350 -3.225 65.728 1.00 10.33 181 LYS A O 1
ATOM 1440 N N . ALA A 1 182 ? 40.589 -2.777 63.900 1.00 10.89 182 ALA A N 1
ATOM 1441 C CA . ALA A 1 182 ? 39.768 -1.655 63.450 1.00 10.81 182 ALA A CA 1
ATOM 1442 C C . ALA A 1 182 ? 38.266 -1.936 63.426 1.00 10.43 182 ALA A C 1
ATOM 1443 O O . ALA A 1 182 ? 37.457 -1.021 63.571 1.00 11.90 182 ALA A O 1
ATOM 1445 N N . HIS A 1 183 ? 37.895 -3.198 63.247 1.00 10.05 183 HIS A N 1
ATOM 1446 C CA . HIS A 1 183 ? 36.488 -3.575 63.170 1.00 9.27 183 HIS A CA 1
ATOM 1447 C C . HIS A 1 183 ? 35.780 -3.764 64.509 1.00 9.68 183 HIS A C 1
ATOM 1448 O O . HIS A 1 183 ? 34.561 -3.927 64.546 1.00 9.17 183 HIS A O 1
ATOM 1455 N N . PHE A 1 184 ? 36.526 -3.720 65.608 1.00 9.67 184 PHE A N 1
ATOM 1456 C CA . PHE A 1 184 ? 35.918 -3.927 66.917 1.00 9.52 184 PHE A CA 1
ATOM 1457 C C . PHE A 1 184 ? 35.299 -2.713 67.596 1.00 10.08 184 PHE A C 1
ATOM 1458 O O . PHE A 1 184 ? 35.732 -1.574 67.411 1.00 10.86 184 PHE A O 1
ATOM 1466 N N . GLU A 1 185 ? 34.272 -2.987 68.393 1.00 9.81 185 GLU A N 1
ATOM 1467 C CA . GLU A 1 185 ? 33.550 -1.966 69.142 1.00 9.82 185 GLU A CA 1
ATOM 1468 C C . GLU A 1 185 ? 33.133 -2.588 70.463 1.00 9.89 185 GLU A C 1
ATOM 1469 O O . GLU A 1 185 ? 33.179 -3.808 70.625 1.00 10.72 185 GLU A O 1
ATOM 1475 N N . LEU A 1 186 ? 32.741 -1.757 71.419 1.00 10.04 186 LEU A N 1
ATOM 1476 C CA . LEU A 1 186 ? 32.266 -2.287 72.686 1.00 10.29 186 LEU A CA 1
ATOM 1477 C C . LEU A 1 186 ? 30.938 -2.957 72.360 1.00 13.00 186 LEU A C 1
ATOM 1478 O O . LEU A 1 186 ? 30.129 -2.402 71.615 1.00 10.87 186 LEU A O 1
ATOM 1483 N N . LEU A 1 187 ? 30.719 -4.150 72.900 1.00 12.56 187 LEU A N 1
ATOM 1484 C CA . LEU A 1 187 ? 29.475 -4.868 72.652 1.00 15.03 187 LEU A CA 1
ATOM 1485 C C . LEU A 1 187 ? 28.325 -4.065 73.238 1.00 16.32 187 LEU A C 1
ATOM 1486 O O . LEU A 1 187 ? 28.322 -3.752 74.429 1.00 18.45 187 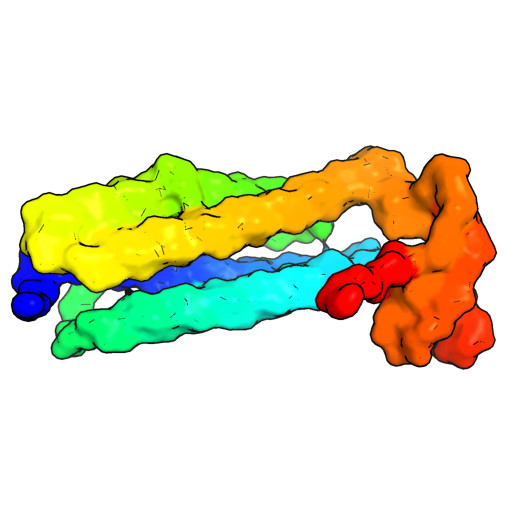LEU A O 1
ATOM 1491 N N . GLY A 1 188 ? 27.355 -3.727 72.397 1.00 16.11 188 GLY A N 1
ATOM 1492 C CA . GLY A 1 188 ? 26.217 -2.956 72.857 1.00 16.95 188 GLY A CA 1
ATOM 1493 C C . GLY A 1 188 ? 24.909 -3.717 72.770 1.00 16.01 188 GLY A C 1
ATOM 1494 O O . GLY A 1 188 ? 24.689 -4.496 71.845 1.00 16.52 188 GLY A O 1
ATOM 1495 N N . ILE A 1 189 ? 24.040 -3.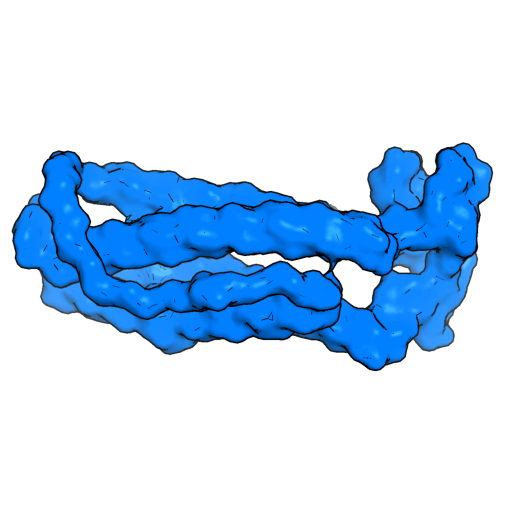487 73.746 1.0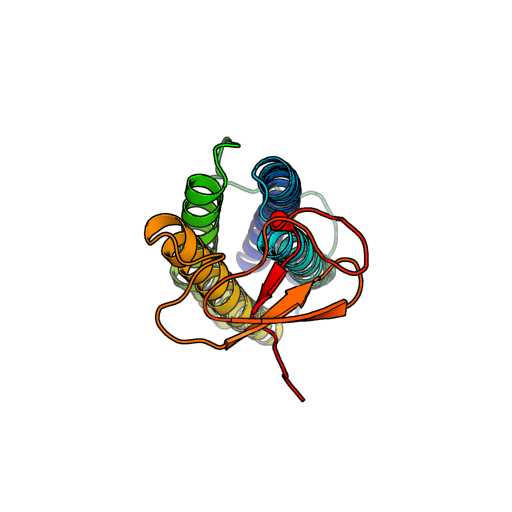0 16.75 189 ILE A N 1
ATOM 1496 C CA . ILE A 1 189 ? 22.738 -4.134 73.786 1.00 17.19 189 ILE A CA 1
ATOM 1497 C C . ILE A 1 189 ? 21.680 -3.072 74.064 1.00 18.49 189 ILE A C 1
ATOM 1498 O O . ILE A 1 189 ? 21.429 -2.730 75.220 1.00 22.62 189 ILE A O 1
ATOM 1503 N N . ASN A 1 190 ? 21.074 -2.533 73.009 1.00 15.03 190 ASN A N 1
ATOM 1504 C CA . ASN A 1 190 ? 20.047 -1.518 73.192 1.00 14.28 190 ASN A CA 1
ATOM 1505 C C . ASN A 1 190 ? 18.664 -2.051 72.837 1.00 12.87 190 ASN A C 1
ATOM 1506 O O . ASN A 1 190 ? 18.026 -1.598 71.890 1.00 13.60 190 ASN A O 1
ATOM 1511 N N . TRP A 1 191 ? 18.219 -3.032 73.615 1.00 11.52 191 TRP A N 1
ATOM 1512 C CA . TRP A 1 191 ? 16.914 -3.655 73.437 1.00 13.72 191 TRP A CA 1
ATOM 1513 C C . TRP A 1 191 ? 16.546 -4.426 74.702 1.00 14.59 191 TRP A C 1
ATOM 1514 O O . TRP A 1 191 ? 17.351 -4.397 75.657 1.00 15.57 191 TRP A O 1
#

Secondary structure (DSSP, 8-state):
---TT-HHHHHHHHHHHHHHHHHHHHHHHHHHHHHTT-HHHHHHHHHHHHHHHHHHHHHHHH--SS---------------HHHHHHHHHHHHHHIIIIIHHHHHHHHHHHT-HHHHHHHHHHHHHHHHHHHHHHHHHHHHHHT-SSEEEEEEEEEETTT--EEEEEE--SB-TTT--BGGGEEE-----

CATH classification: 1.20.1260.10 (+1 more: 2.20.28.10)

InterPro domains:
  IPR003251 Rubrerythrin, diiron-binding domain [PF02915] (12-137)
  IPR003251 Rubrerythrin, diiron-binding domain [cd01041] (8-143)
  IPR009040 Ferritin-like diiron domain [PS50905] (3-146)
  IPR009078 Ferritin-like superfamily [SSF47240] (4-147)
  IPR012347 Ferritin-like [G3DSA:1.20.1260.10] (1-146)
  IPR024934 Rubredoxin-like domain [PS50903] (153-187)
  IPR048574 Rubrerythrin, rubredoxin-like domain [PF21349] (156-185)
  IPR052364 Rubrerythrin [NF045767] (1-191)
  IPR052364 Rubrerythrin [PTHR43865] (1-188)

Nearest PDB structures (foldseek):
  1b71-assembly1_A  TM=1.002E+00  e=1.347E-30  Nitratidesulfovibrio vulgaris str. Hildenborough
  1yv1-assembly1_B  TM=6.789E-01  e=1.173E-09  Nitratidesulfovibrio vulgaris str. Hildenborough
  1yuz-assembly1_B  TM=6.790E-01  e=1.173E-09  Nitratidesulfovibrio vulgaris str. Hildenborough
  8sqr-assembly1_A  TM=8.225E-01  e=7.595E-04  Brucella abortus 2308
  8sqp-assembly1_A  TM=8.716E-01  e=2.787E-03  Brucella abortus 2308